Protein AF-Q4H481-F1 (afdb_monomer)

Nearest PDB structures (foldseek):
  4n21-assembly1_C  TM=7.567E-01  e=4.911E-03  CAS virus

Secondary structure (DSSP, 8-state):
-------EEEETTTTEEEETT---SS--SS--TTTT-GGGHHHHH--S--S-EEPPTT-EEEETTEEESEEPTT--S--EEE----SS----HHHHHHTT-----TTS-------------TTEE-HHHHHHHT------TT-SSSS--HHHHHHHHHHHHHHHHHHHHHHHHHHHHHHHHHHHHHHHHHHHHHHHHHHTGGGTHHHHHHT-S---------HHHHHHHHHHHHHHH--PPEE---

Mean predicted aligned error: 20.03 Å

Radius of gyration: 34.53 Å; Cα contacts (8 Å, |Δi|>4): 193; chains: 1; bounding box: 60×90×67 Å

Organism: Pan troglodytes (NCBI:txid9598)

Sequence (246 aa):
ELTCLGQQYYNETLGKTLWRGKSNNSESPHPSPFSRFPSLNHSWYQLEAPNTWQAPSGLYWICGPQAYRQLPAKWSGACVLGTIRPSFFLMPLKQGETLGYPIYDETKRKSKRGVSIGDWKDNEWPPERIIQYYGPATWAEDGMWGYRTPVYMLNRIIRLQAVLEIITNETVGALNLLAQQATKMRNVIYQNRLALDYLLAQEEGVCGKFNLTNCCLEIDDKGKVIKEITAKIQKLAHIPVQTWKG

InterPro domains:
  IPR018154 TLV/ENV coat polyprotein [PTHR10424] (13-238)

Foldseek 3Di:
DFDFFFDWDQDPVVRDIDTPQDDVDPDDPDDDPCPPPVVCVCVNPDPPDDQKAADPPQKWWAFPPDTHRIDHGPDDHTTTIDGDDDPDDDDDPVVCVVVVHDDDDPPPPPPPPQPPDDDDDPFWAALSNLCNVLVDQDQDPVNPDRDPDPVNVVSVVSNVLSVQLVVLVVVLVVLLVVLVVLVVVLVVVVVVQVVQQVVCVVCNGPCNVVVDPPPPDDDDNCSVVSNVVSVVSNVVSDDPTGGDDD

Solvent-accessible surface area (backbone atoms only — not comparable to full-atom values): 15558 Å² total; per-residue (Å²): 137,86,75,71,58,56,46,75,46,76,38,81,92,74,76,45,78,44,61,56,80,77,70,95,59,98,74,67,101,64,76,62,94,63,70,85,41,70,87,48,54,59,69,79,74,45,92,74,74,72,90,64,56,64,44,58,92,84,39,27,41,35,42,82,96,45,71,31,58,51,53,63,79,88,72,83,82,65,46,34,79,43,71,83,82,68,99,63,83,83,74,56,70,76,59,34,65,75,66,75,49,88,72,89,58,86,84,59,68,80,68,72,91,59,76,85,70,83,94,72,58,95,42,56,49,42,45,58,51,43,39,54,70,52,53,71,82,75,64,57,95,80,68,81,70,79,83,79,48,69,68,59,55,50,44,50,51,57,25,49,52,27,52,50,32,53,52,48,50,54,50,37,53,52,52,50,51,50,26,54,50,51,50,53,51,50,53,51,52,52,52,52,48,54,54,46,30,61,76,27,51,91,47,59,16,63,38,52,67,66,70,49,91,78,69,83,76,78,81,79,80,53,37,63,60,50,46,54,52,35,53,50,51,46,66,71,49,64,72,80,71,44,72,56,83,131

pLDDT: mean 70.86, std 19.42, range [30.64, 97.31]

Structure (mmCIF, N/CA/C/O backbone):
data_AF-Q4H481-F1
#
_entry.id   AF-Q4H481-F1
#
loop_
_atom_site.group_PDB
_atom_site.id
_atom_site.type_symbol
_atom_site.label_atom_id
_atom_site.label_alt_id
_atom_site.label_comp_id
_atom_site.label_asym_id
_atom_site.label_entity_id
_atom_site.label_seq_id
_atom_site.pdbx_PDB_ins_code
_atom_site.Cartn_x
_atom_site.Cartn_y
_atom_site.Cartn_z
_atom_site.occupancy
_atom_site.B_iso_or_equiv
_atom_site.auth_seq_id
_atom_site.auth_comp_id
_atom_site.auth_asym_id
_atom_site.auth_atom_id
_atom_site.pdbx_PDB_model_num
ATOM 1 N N . GLU A 1 1 ? -4.340 50.548 3.416 1.00 30.64 1 GLU A N 1
ATOM 2 C CA . GLU A 1 1 ? -3.670 51.615 2.645 1.00 30.64 1 GLU A CA 1
ATOM 3 C C . GLU A 1 1 ? -2.194 51.270 2.509 1.00 30.64 1 GLU A C 1
ATOM 5 O O . GLU A 1 1 ? -1.545 51.026 3.518 1.00 30.64 1 GLU A O 1
ATOM 10 N N . LEU A 1 2 ? -1.689 51.139 1.281 1.00 34.22 2 LEU A N 1
ATOM 11 C CA . LEU A 1 2 ? -0.273 50.880 1.010 1.00 34.22 2 LEU A CA 1
ATOM 12 C C . LEU A 1 2 ? 0.424 52.231 0.833 1.00 34.22 2 LEU A C 1
ATOM 14 O O . LEU A 1 2 ? 0.236 52.898 -0.183 1.00 34.22 2 LEU A O 1
ATOM 18 N N . THR A 1 3 ? 1.207 52.663 1.817 1.00 37.72 3 THR A N 1
ATOM 19 C CA . THR A 1 3 ? 2.065 53.842 1.677 1.00 37.72 3 THR A CA 1
ATOM 20 C C . THR A 1 3 ? 3.287 53.468 0.841 1.00 37.72 3 THR A C 1
ATOM 22 O O . THR A 1 3 ? 4.185 52.764 1.298 1.00 37.72 3 THR A O 1
ATOM 25 N N . CYS A 1 4 ? 3.312 53.914 -0.417 1.00 39.47 4 CYS A N 1
ATOM 26 C CA . CYS A 1 4 ? 4.479 53.765 -1.282 1.00 39.47 4 CYS A CA 1
ATOM 27 C C . CYS A 1 4 ? 5.603 54.664 -0.760 1.00 39.47 4 CYS A C 1
ATOM 29 O O . CYS A 1 4 ? 5.515 55.889 -0.845 1.00 39.47 4 CYS A O 1
ATOM 31 N N . LEU A 1 5 ? 6.655 54.055 -0.220 1.00 47.03 5 LEU A N 1
ATOM 32 C CA . LEU A 1 5 ? 7.903 54.745 0.074 1.00 47.03 5 LEU A CA 1
ATOM 33 C C . LEU A 1 5 ? 8.782 54.701 -1.167 1.00 47.03 5 LEU A C 1
ATOM 35 O O . LEU A 1 5 ? 9.082 53.628 -1.675 1.00 47.03 5 LEU A O 1
ATOM 39 N N . GLY A 1 6 ? 9.203 55.871 -1.640 1.00 45.81 6 GLY A N 1
ATOM 40 C CA . GLY A 1 6 ? 10.251 55.944 -2.649 1.00 45.81 6 GLY A CA 1
ATOM 41 C C . GLY A 1 6 ? 9.773 56.041 -4.101 1.00 45.81 6 GLY A C 1
ATOM 42 O O . GLY A 1 6 ? 10.293 55.344 -4.963 1.00 45.81 6 GLY A O 1
ATOM 43 N N . GLN A 1 7 ? 8.826 56.927 -4.421 1.00 41.28 7 GLN A N 1
ATOM 44 C CA . GLN A 1 7 ? 8.626 57.306 -5.826 1.00 41.28 7 GLN A CA 1
ATOM 45 C C . GLN A 1 7 ? 9.522 58.505 -6.165 1.00 41.28 7 GLN A C 1
ATOM 47 O O . GLN A 1 7 ? 9.305 59.592 -5.627 1.00 41.28 7 GLN A O 1
ATOM 52 N N . GLN A 1 8 ? 10.518 58.319 -7.037 1.00 46.25 8 GLN A N 1
ATOM 53 C CA . GLN A 1 8 ? 11.242 59.434 -7.654 1.00 46.25 8 GLN A CA 1
ATOM 54 C C . GLN A 1 8 ? 10.385 60.052 -8.757 1.00 46.25 8 GLN A C 1
ATOM 56 O O . GLN A 1 8 ? 9.867 59.342 -9.617 1.00 46.25 8 GLN A O 1
ATOM 61 N N . TYR A 1 9 ? 10.256 61.373 -8.748 1.00 45.75 9 TYR A N 1
ATOM 62 C CA . TYR A 1 9 ? 9.740 62.132 -9.879 1.00 45.75 9 TYR A CA 1
ATOM 63 C C . TYR A 1 9 ? 10.749 63.213 -10.264 1.00 45.75 9 TYR A C 1
ATOM 65 O O . TYR A 1 9 ? 11.426 63.792 -9.410 1.00 45.75 9 TYR A O 1
ATOM 73 N N . TYR A 1 10 ? 10.893 63.456 -11.563 1.00 44.09 10 TYR A N 1
ATOM 74 C CA . TYR A 1 10 ? 11.753 64.515 -12.073 1.00 44.09 10 TYR A CA 1
ATOM 75 C C . TYR A 1 10 ? 10.992 65.839 -12.001 1.00 44.09 10 TYR A C 1
ATOM 77 O O . TYR A 1 10 ? 9.906 65.955 -12.565 1.00 44.09 10 TYR A O 1
ATOM 85 N N . ASN A 1 11 ? 11.521 66.816 -11.263 1.00 51.53 11 ASN A N 1
ATOM 86 C CA . ASN A 1 11 ? 10.943 68.152 -11.225 1.00 51.53 11 ASN A CA 1
ATOM 87 C C . ASN A 1 11 ? 11.661 69.031 -12.251 1.00 51.53 11 ASN A C 1
ATOM 89 O O . ASN A 1 11 ? 12.785 69.480 -12.017 1.00 51.53 11 ASN A O 1
ATOM 93 N N . GLU A 1 12 ? 10.986 69.278 -13.372 1.00 43.22 12 GLU A N 1
ATOM 94 C CA . GLU A 1 12 ? 11.518 70.033 -14.510 1.00 43.22 12 GLU A CA 1
ATOM 95 C C . GLU A 1 12 ? 11.886 71.481 -14.148 1.00 43.22 12 GLU A C 1
ATOM 97 O O . GLU A 1 12 ? 12.849 72.014 -14.685 1.00 43.22 12 GLU A O 1
ATOM 102 N N . THR A 1 13 ? 11.209 72.096 -13.170 1.00 50.06 13 THR A N 1
ATOM 103 C CA . THR A 1 13 ? 11.499 73.486 -12.754 1.00 50.06 13 THR A CA 1
ATOM 104 C C . THR A 1 13 ? 12.782 73.635 -11.936 1.00 50.06 13 THR A C 1
ATOM 106 O O . THR A 1 13 ? 13.413 74.688 -11.963 1.00 50.06 13 THR A O 1
ATOM 109 N N . LEU A 1 14 ? 13.187 72.588 -11.213 1.00 55.12 14 LEU A N 1
ATOM 110 C CA . LEU A 1 14 ? 14.380 72.588 -10.356 1.00 55.12 14 LEU A CA 1
ATOM 111 C C . LEU A 1 14 ? 15.542 71.790 -10.962 1.00 55.12 14 LEU A C 1
ATOM 113 O O . LEU A 1 14 ? 16.619 71.734 -10.365 1.00 55.12 14 LEU A O 1
ATOM 117 N N . GLY A 1 15 ? 15.319 71.139 -12.110 1.00 42.88 15 GLY A N 1
ATOM 118 C CA . GLY A 1 15 ? 16.306 70.310 -12.803 1.00 42.88 15 GLY A CA 1
ATOM 119 C C . GLY A 1 15 ? 16.821 69.125 -11.977 1.00 42.88 15 GLY A C 1
ATOM 120 O O . GLY A 1 15 ? 17.965 68.710 -12.157 1.00 42.88 15 GLY A O 1
ATOM 121 N N . LYS A 1 16 ? 16.029 68.603 -11.026 1.00 48.09 16 LYS A N 1
ATOM 122 C CA . LYS A 1 16 ? 16.452 67.545 -10.085 1.00 48.09 16 LYS A CA 1
ATOM 123 C C . LYS A 1 16 ? 15.359 66.497 -9.859 1.00 48.09 16 LYS A C 1
ATOM 125 O O . LYS A 1 16 ? 14.168 66.803 -9.849 1.00 48.09 16 LYS A O 1
ATOM 130 N N . THR A 1 17 ? 15.778 65.255 -9.617 1.00 43.03 17 THR A N 1
ATOM 131 C CA . THR A 1 17 ? 14.911 64.146 -9.188 1.00 43.03 17 THR A CA 1
ATOM 132 C C . THR A 1 17 ? 14.606 64.244 -7.695 1.00 43.03 17 THR A C 1
ATOM 134 O O . THR A 1 17 ? 15.524 64.250 -6.872 1.00 43.03 17 THR A O 1
ATOM 137 N N . LEU A 1 18 ? 13.322 64.298 -7.340 1.00 45.25 18 LEU A N 1
ATOM 138 C CA . LEU A 1 18 ? 12.829 64.415 -5.966 1.00 45.25 18 LEU A CA 1
ATOM 139 C C . LEU A 1 18 ? 12.022 63.173 -5.570 1.00 45.25 18 LEU A C 1
ATOM 141 O O . LEU A 1 18 ? 11.397 62.531 -6.408 1.00 45.25 18 LEU A O 1
ATOM 145 N N . TRP A 1 19 ? 12.012 62.845 -4.279 1.00 46.03 19 TRP A N 1
ATOM 146 C CA . TRP A 1 19 ? 11.268 61.705 -3.738 1.00 46.03 19 TRP A CA 1
ATOM 147 C C . TRP A 1 19 ? 9.901 62.137 -3.189 1.00 46.03 19 TRP A C 1
ATOM 149 O O . TRP A 1 19 ? 9.798 63.127 -2.458 1.00 46.03 19 TRP A O 1
ATOM 159 N N . ARG A 1 20 ? 8.841 61.379 -3.496 1.00 45.31 20 ARG A N 1
ATOM 160 C CA . ARG A 1 20 ? 7.516 61.553 -2.882 1.00 45.31 20 ARG A CA 1
ATOM 161 C C . ARG A 1 20 ? 7.593 61.123 -1.412 1.00 45.31 20 ARG A C 1
ATOM 163 O O . ARG A 1 20 ? 7.723 59.941 -1.113 1.00 45.31 20 ARG A O 1
ATOM 170 N N . GLY A 1 21 ? 7.545 62.109 -0.518 1.00 45.12 21 GLY A N 1
ATOM 171 C CA . GLY A 1 21 ? 7.633 61.935 0.938 1.00 45.12 21 GLY A CA 1
ATOM 172 C C . GLY A 1 21 ? 7.998 63.216 1.695 1.00 45.12 21 GLY A C 1
ATOM 173 O O . GLY A 1 21 ? 7.706 63.333 2.879 1.00 45.12 21 GLY A O 1
ATOM 174 N N . LYS A 1 22 ? 8.576 64.216 1.018 1.00 42.03 22 LYS A N 1
ATOM 175 C CA . LYS A 1 22 ? 8.916 65.501 1.639 1.00 42.03 22 LYS A CA 1
ATOM 176 C C . LYS A 1 22 ? 7.752 66.492 1.514 1.00 42.03 22 LYS A C 1
ATOM 178 O O . LYS A 1 22 ? 7.694 67.260 0.560 1.00 42.03 22 LYS A O 1
ATOM 183 N N . SER A 1 23 ? 6.815 66.465 2.461 1.00 39.94 23 SER A N 1
ATOM 184 C CA . SER A 1 23 ? 6.002 67.655 2.744 1.00 39.94 23 SER A CA 1
ATOM 185 C C . SER A 1 23 ? 6.804 68.521 3.709 1.00 39.94 23 SER A C 1
ATOM 187 O O . SER A 1 23 ? 7.151 68.065 4.794 1.00 39.94 23 SER A O 1
ATOM 189 N N . ASN A 1 24 ? 7.129 69.752 3.317 1.00 40.22 24 ASN A N 1
ATOM 190 C CA . ASN A 1 24 ? 7.812 70.721 4.180 1.00 40.22 24 ASN A CA 1
ATOM 191 C C . ASN A 1 24 ? 6.885 71.339 5.248 1.00 40.22 24 ASN A C 1
ATOM 193 O O . ASN A 1 24 ? 7.277 72.306 5.892 1.00 40.22 24 ASN A O 1
ATOM 197 N N . ASN A 1 25 ? 5.688 70.790 5.471 1.00 36.09 25 ASN A N 1
ATOM 198 C CA . ASN A 1 25 ? 4.762 71.292 6.478 1.00 36.09 25 ASN A CA 1
ATOM 199 C C . ASN A 1 25 ? 4.649 70.274 7.614 1.00 36.09 25 ASN A C 1
ATOM 201 O O . ASN A 1 25 ? 4.274 69.119 7.408 1.00 36.09 25 ASN A O 1
ATOM 205 N N . SER A 1 26 ? 4.993 70.734 8.811 1.00 39.34 26 SER A N 1
ATOM 206 C CA . SER A 1 26 ? 5.108 70.009 10.076 1.00 39.34 26 SER A CA 1
ATOM 207 C C . SER A 1 26 ? 3.798 69.468 10.659 1.00 39.34 26 SER A C 1
ATOM 209 O O . SER A 1 26 ? 3.766 69.152 11.839 1.00 39.34 26 SER A O 1
ATOM 211 N N . GLU A 1 27 ? 2.738 69.302 9.874 1.00 44.53 27 GLU A N 1
ATOM 212 C CA . GLU A 1 27 ? 1.474 68.721 10.329 1.00 44.53 27 GLU A CA 1
ATOM 213 C C . GLU A 1 27 ? 0.849 67.906 9.192 1.00 44.53 27 GLU A C 1
ATOM 215 O O . GLU A 1 27 ? 0.245 68.435 8.261 1.00 44.53 27 GLU A O 1
ATOM 220 N N . SER A 1 28 ? 1.009 66.584 9.264 1.00 35.03 28 SER A N 1
ATOM 221 C CA . SER A 1 28 ? 0.105 65.645 8.599 1.00 35.03 28 SER A CA 1
ATOM 222 C C . SER A 1 28 ? -0.584 64.821 9.694 1.00 35.03 28 SER A C 1
ATOM 224 O O . SER A 1 28 ? 0.111 64.359 10.601 1.00 35.03 28 SER A O 1
ATOM 226 N N . PRO A 1 29 ? -1.919 64.627 9.671 1.00 36.81 29 PRO A N 1
ATOM 227 C CA . PRO A 1 29 ? -2.659 64.064 10.812 1.00 36.81 29 PRO A CA 1
ATOM 228 C C . PRO A 1 29 ? -2.449 62.557 11.021 1.00 36.81 29 PRO A C 1
ATOM 230 O O . PRO A 1 29 ? -3.022 61.965 11.934 1.00 36.81 29 PRO A O 1
ATOM 233 N N . HIS A 1 30 ? -1.647 61.914 10.175 1.00 37.50 30 HIS A N 1
ATOM 234 C CA . HIS A 1 30 ? -1.408 60.482 10.223 1.00 37.50 30 HIS A CA 1
ATOM 235 C C . HIS A 1 30 ? 0.099 60.224 10.272 1.00 37.50 30 HIS A C 1
ATOM 237 O O . HIS A 1 30 ? 0.769 60.318 9.240 1.00 37.50 30 HIS A O 1
ATOM 243 N N . PRO A 1 31 ? 0.652 59.892 11.457 1.00 48.94 31 PRO A N 1
ATOM 244 C CA . PRO A 1 31 ? 2.010 59.381 11.550 1.00 48.94 31 PRO A CA 1
ATOM 245 C C . PRO A 1 31 ? 2.125 58.183 10.612 1.00 48.94 31 PRO A C 1
ATOM 247 O O . PRO A 1 31 ? 1.213 57.350 10.565 1.00 48.94 31 PRO A O 1
ATOM 250 N N . SER A 1 32 ? 3.228 58.077 9.866 1.00 52.84 32 SER A N 1
ATOM 251 C CA . SER A 1 32 ? 3.441 56.908 9.016 1.00 52.84 32 SER A CA 1
ATOM 252 C C . SER A 1 32 ? 3.244 55.646 9.876 1.00 52.84 32 SER A C 1
ATOM 254 O O . SER A 1 32 ? 3.758 55.584 11.000 1.00 52.84 32 SER A O 1
ATOM 256 N N . PRO A 1 33 ? 2.490 54.631 9.415 1.00 55.56 33 PRO A N 1
ATOM 257 C CA . PRO A 1 33 ? 2.176 53.451 10.230 1.00 55.56 33 PRO A CA 1
ATOM 258 C C . PRO A 1 33 ? 3.427 52.659 10.661 1.00 55.56 33 PRO A C 1
ATOM 260 O O . PRO A 1 33 ? 3.362 51.806 11.541 1.00 55.56 33 PRO A O 1
ATOM 263 N N . PHE A 1 34 ? 4.583 52.986 10.079 1.00 54.38 34 PHE A N 1
ATOM 264 C CA . PHE A 1 34 ? 5.892 52.403 10.350 1.00 54.38 34 PHE A CA 1
ATOM 265 C C . PHE A 1 34 ? 6.802 53.280 11.237 1.00 54.38 34 PHE A C 1
ATOM 267 O O . PHE A 1 34 ? 7.930 52.885 11.524 1.00 54.38 34 PHE A O 1
ATOM 274 N N . SER A 1 35 ? 6.319 54.429 11.724 1.00 56.56 35 SER A N 1
ATOM 275 C CA . SER A 1 35 ? 7.026 55.316 12.674 1.00 56.56 35 SER A CA 1
ATOM 276 C C . SER A 1 35 ? 7.410 54.638 13.996 1.00 56.56 35 SER A C 1
ATOM 278 O O . SER A 1 35 ? 8.338 55.076 14.669 1.00 56.56 35 SER A O 1
ATOM 280 N N . ARG A 1 36 ? 6.744 53.531 14.354 1.00 60.06 36 ARG A N 1
ATOM 281 C CA . ARG A 1 36 ? 7.054 52.734 15.553 1.00 60.06 36 ARG A CA 1
ATOM 282 C C . ARG A 1 36 ? 8.333 51.900 15.439 1.00 60.06 36 ARG A C 1
ATOM 284 O O . ARG A 1 36 ? 8.716 51.296 16.434 1.00 60.06 36 ARG A O 1
ATOM 291 N N . PHE A 1 37 ? 8.971 51.826 14.268 1.00 61.09 37 PHE A N 1
ATOM 292 C CA . PHE A 1 37 ? 10.198 51.053 14.059 1.00 61.09 37 PHE A CA 1
ATOM 293 C C . PHE A 1 37 ? 11.427 51.981 14.063 1.00 61.09 37 PHE A C 1
ATOM 295 O O . PHE A 1 37 ? 11.713 52.609 13.040 1.00 61.09 37 PHE A O 1
ATOM 302 N N . PRO A 1 38 ? 12.200 52.053 15.168 1.00 60.59 38 PRO A N 1
ATOM 303 C CA . PRO A 1 38 ? 13.329 52.981 15.294 1.00 60.59 38 PRO A CA 1
ATOM 304 C C . PRO A 1 38 ? 14.435 52.711 14.270 1.00 60.59 38 PRO A C 1
ATOM 306 O O . PRO A 1 38 ? 15.114 53.633 13.829 1.00 60.59 38 PRO A O 1
ATOM 309 N N . SER A 1 39 ? 14.575 51.452 13.841 1.00 59.28 39 SER A N 1
ATOM 310 C CA . SER A 1 39 ? 15.531 51.023 12.816 1.00 59.28 39 SER A CA 1
ATOM 311 C C . SER A 1 39 ? 15.282 51.654 11.447 1.00 59.28 39 SER A C 1
ATOM 313 O O . SER A 1 39 ? 16.208 51.741 10.647 1.00 59.28 39 SER A O 1
ATOM 315 N N . LEU A 1 40 ? 14.057 52.115 11.177 1.00 56.19 40 LEU A N 1
ATOM 316 C CA . LEU A 1 40 ? 13.732 52.802 9.934 1.00 56.19 40 LEU A CA 1
ATOM 317 C C . LEU A 1 40 ? 13.968 54.313 10.023 1.00 56.19 40 LEU A C 1
ATOM 319 O O . LEU A 1 40 ? 13.995 54.955 8.979 1.00 56.19 40 LEU A O 1
ATOM 323 N N . ASN A 1 41 ? 14.164 54.892 11.218 1.00 56.16 41 ASN A N 1
ATOM 324 C CA . ASN A 1 41 ? 14.256 56.346 11.424 1.00 56.16 41 ASN A CA 1
ATOM 325 C C . ASN A 1 41 ? 15.328 56.996 10.527 1.00 56.16 41 ASN A C 1
ATOM 327 O O . ASN A 1 41 ? 15.069 57.984 9.845 1.00 56.16 41 ASN A O 1
ATOM 331 N N . HIS A 1 42 ? 16.496 56.356 10.427 1.00 54.12 42 HIS A N 1
ATOM 332 C CA . HIS A 1 42 ? 17.585 56.791 9.550 1.00 54.12 42 HIS A CA 1
ATOM 333 C C . HIS A 1 42 ? 17.198 56.772 8.062 1.00 54.12 42 HIS A C 1
ATOM 335 O O . HIS A 1 42 ? 17.510 57.713 7.341 1.00 54.12 42 HIS A O 1
ATOM 341 N N . SER A 1 43 ? 16.4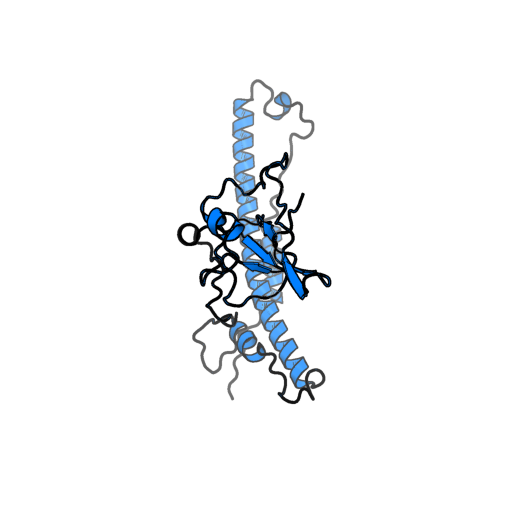38 55.772 7.605 1.00 53.00 43 SER A N 1
ATOM 342 C CA . SER A 1 43 ? 15.984 55.668 6.207 1.00 53.00 43 SER A CA 1
ATOM 343 C C . SER A 1 43 ? 14.870 56.649 5.809 1.00 53.00 43 SER A C 1
ATOM 345 O O . SER A 1 43 ? 14.666 56.858 4.616 1.00 53.00 43 SER A O 1
ATOM 347 N N . TRP A 1 44 ? 14.161 57.273 6.762 1.00 52.22 44 TRP A N 1
ATOM 348 C CA . TRP A 1 44 ? 13.151 58.306 6.459 1.00 52.22 44 TRP A CA 1
ATOM 349 C C . TRP A 1 44 ? 13.770 59.677 6.170 1.00 52.22 44 TRP A C 1
ATOM 351 O O . TRP A 1 44 ? 13.190 60.460 5.418 1.00 52.22 44 TRP A O 1
ATOM 361 N N . TYR A 1 45 ? 14.933 59.964 6.766 1.00 45.47 45 TYR A N 1
ATOM 362 C CA . TYR A 1 45 ? 15.534 61.302 6.766 1.00 45.47 45 TYR A CA 1
ATOM 363 C C . TYR A 1 45 ? 16.924 61.376 6.108 1.00 45.47 45 TYR A C 1
ATOM 365 O O . TYR A 1 45 ? 17.321 62.465 5.694 1.00 45.47 45 TYR A O 1
ATOM 373 N N . GLN A 1 46 ? 17.651 60.261 5.948 1.00 48.81 46 GLN A N 1
ATOM 374 C CA . GLN A 1 46 ? 18.935 60.212 5.233 1.00 48.81 46 GLN A CA 1
ATOM 375 C C . GLN A 1 46 ? 18.759 59.590 3.842 1.00 48.81 46 GLN A C 1
ATOM 377 O O . GLN A 1 46 ? 18.583 58.385 3.687 1.00 48.81 46 GLN A O 1
ATOM 382 N N . LEU A 1 47 ? 18.819 60.446 2.818 1.00 48.12 47 LEU A N 1
ATOM 383 C CA . LEU A 1 47 ? 18.761 60.082 1.395 1.00 48.12 47 LEU A CA 1
ATOM 384 C C . LEU A 1 47 ? 20.133 59.677 0.811 1.00 48.12 47 LEU A C 1
ATOM 386 O O . LEU A 1 47 ? 20.222 59.348 -0.370 1.00 48.12 47 LEU A O 1
ATOM 390 N N . GLU A 1 48 ? 21.187 59.675 1.628 1.00 50.41 48 GLU A N 1
ATOM 391 C CA . GLU A 1 48 ? 22.535 59.200 1.298 1.00 50.41 48 GLU A CA 1
ATOM 392 C C . GLU A 1 48 ? 22.778 57.907 2.088 1.00 50.41 48 GLU A C 1
ATOM 394 O O . GLU A 1 48 ? 22.969 57.916 3.302 1.00 50.41 48 GLU A O 1
ATOM 399 N N . ALA A 1 49 ? 22.614 56.774 1.408 1.00 52.38 49 ALA A N 1
ATOM 400 C CA . ALA A 1 49 ? 22.382 55.483 2.045 1.00 52.38 49 ALA A CA 1
ATOM 401 C C . ALA A 1 49 ? 23.600 54.926 2.814 1.00 52.38 49 ALA A C 1
ATOM 403 O O . ALA A 1 49 ? 24.715 54.934 2.289 1.00 52.38 49 ALA A O 1
ATOM 404 N N . PRO A 1 50 ? 23.384 54.282 3.978 1.00 50.94 50 PRO A N 1
ATOM 405 C CA . PRO A 1 50 ? 24.264 53.226 4.468 1.00 50.94 50 PRO A CA 1
ATOM 406 C C . PRO A 1 50 ? 24.229 52.027 3.503 1.00 50.94 50 PRO A C 1
ATOM 408 O O . PRO A 1 50 ? 23.196 51.730 2.904 1.00 50.94 50 PRO A O 1
ATOM 411 N N . ASN A 1 51 ? 25.336 51.288 3.392 1.00 54.06 51 ASN A N 1
ATOM 412 C CA . ASN A 1 51 ? 25.554 50.178 2.444 1.00 54.06 51 ASN A CA 1
ATOM 413 C C . ASN A 1 51 ? 24.584 48.975 2.543 1.00 54.06 51 ASN A C 1
ATOM 415 O O . ASN A 1 51 ? 24.761 47.986 1.832 1.00 54.06 51 ASN A O 1
ATOM 419 N N . THR A 1 52 ? 23.563 49.016 3.400 1.00 59.12 52 THR A N 1
ATOM 420 C CA . THR A 1 52 ? 22.692 47.873 3.693 1.00 59.12 52 THR A CA 1
ATOM 421 C C . THR A 1 52 ? 21.279 48.314 4.074 1.00 59.12 52 THR A C 1
ATOM 423 O O . THR A 1 52 ? 21.032 48.754 5.195 1.00 59.12 52 THR A O 1
ATOM 426 N N . TRP A 1 53 ? 20.326 48.133 3.162 1.00 69.38 53 TRP A N 1
ATOM 427 C CA . TRP A 1 53 ? 18.902 48.386 3.398 1.00 69.38 53 TRP A CA 1
ATOM 428 C C . TRP A 1 53 ? 18.248 47.141 4.008 1.00 69.38 53 TRP A C 1
ATOM 430 O O . TRP A 1 53 ? 17.699 46.299 3.294 1.00 69.38 53 TRP A O 1
ATOM 440 N N . GLN A 1 54 ? 18.352 46.987 5.329 1.00 73.19 54 GLN A N 1
ATOM 441 C CA . GLN A 1 54 ? 17.790 45.846 6.059 1.00 73.19 54 GLN A CA 1
ATOM 442 C C . GLN A 1 54 ? 16.367 46.144 6.550 1.00 73.19 54 GLN A C 1
ATOM 444 O O . GLN A 1 54 ? 16.109 47.188 7.146 1.00 73.19 54 GLN A O 1
ATOM 449 N N . ALA A 1 55 ? 15.435 45.220 6.313 1.00 74.19 55 ALA A N 1
ATOM 450 C CA . ALA A 1 55 ? 14.073 45.323 6.821 1.00 74.19 55 ALA A CA 1
ATOM 451 C C . ALA A 1 55 ? 14.021 45.007 8.334 1.00 74.19 55 ALA A C 1
ATOM 453 O O . ALA A 1 55 ? 14.738 44.112 8.798 1.00 74.19 55 ALA A O 1
ATOM 454 N N . PRO A 1 56 ? 13.171 45.698 9.120 1.00 72.62 56 PRO A N 1
ATOM 455 C CA . PRO A 1 56 ? 12.939 45.360 10.521 1.00 72.62 56 PRO A CA 1
ATOM 456 C C . PRO A 1 56 ? 12.395 43.938 10.676 1.00 72.62 56 PRO A C 1
ATOM 458 O O . PRO A 1 56 ? 11.738 43.407 9.781 1.00 72.62 56 PRO A O 1
ATOM 461 N N . SER A 1 57 ? 12.625 43.331 11.841 1.00 68.38 57 SER A N 1
ATOM 462 C CA . SER A 1 57 ? 12.116 41.988 12.129 1.00 68.38 57 SER A CA 1
ATOM 463 C C . SER A 1 57 ? 10.596 41.914 11.928 1.00 68.38 57 SER A C 1
ATOM 465 O O . SER A 1 57 ? 9.855 42.758 12.431 1.00 68.38 57 SER A O 1
ATOM 467 N N . GLY A 1 58 ? 10.140 40.913 11.171 1.00 70.44 58 GLY A N 1
ATOM 468 C CA . GLY A 1 58 ? 8.729 40.724 10.812 1.00 70.44 58 GLY A CA 1
ATOM 469 C C . GLY A 1 58 ? 8.262 41.472 9.556 1.00 70.44 58 GLY A C 1
ATOM 470 O O . GLY A 1 58 ? 7.158 41.203 9.086 1.00 70.44 58 GLY A O 1
ATOM 471 N N . LEU A 1 59 ? 9.088 42.350 8.979 1.00 77.44 59 LEU A N 1
ATOM 472 C CA . LEU A 1 59 ? 8.806 43.079 7.739 1.00 77.44 59 LEU A CA 1
ATOM 473 C C . LEU A 1 59 ? 9.758 42.659 6.614 1.00 77.44 59 LEU A C 1
ATOM 475 O O . LEU A 1 59 ? 10.872 42.190 6.849 1.00 77.44 59 LEU A O 1
ATOM 479 N N . TYR A 1 60 ? 9.300 42.845 5.379 1.00 81.62 60 TYR A N 1
ATOM 480 C CA . TYR A 1 60 ? 10.033 42.525 4.160 1.00 81.62 60 TYR A CA 1
ATOM 481 C C . TYR A 1 60 ? 9.883 43.650 3.135 1.00 81.62 60 TYR A C 1
ATOM 483 O O . TYR A 1 60 ? 8.828 44.281 3.037 1.00 81.62 60 TYR A O 1
ATOM 491 N N . TRP A 1 61 ? 10.931 43.872 2.345 1.00 80.88 61 TRP A N 1
ATOM 492 C CA . TRP A 1 61 ? 10.882 44.712 1.151 1.00 80.88 61 TRP A CA 1
ATOM 493 C C . TRP A 1 61 ? 10.266 43.922 0.005 1.00 80.88 61 TRP A C 1
ATOM 495 O O . TRP A 1 61 ? 10.885 42.987 -0.490 1.00 80.88 61 TRP A O 1
ATOM 505 N N . ILE A 1 62 ? 9.056 44.277 -0.403 1.00 79.12 62 ILE A N 1
ATOM 506 C CA . ILE A 1 62 ? 8.310 43.622 -1.475 1.00 79.12 62 ILE A CA 1
ATOM 507 C C . ILE A 1 62 ? 8.497 44.443 -2.749 1.00 79.12 62 ILE A C 1
ATOM 509 O O . ILE A 1 62 ? 8.053 45.589 -2.837 1.00 79.12 62 ILE A O 1
ATOM 513 N N . CYS A 1 63 ? 9.168 43.857 -3.730 1.00 77.69 63 CYS A N 1
ATOM 514 C CA . CYS A 1 63 ? 9.548 44.503 -4.979 1.00 77.69 63 CYS A CA 1
ATOM 515 C C . CYS A 1 63 ? 9.024 43.630 -6.124 1.00 77.69 63 CYS A C 1
ATOM 517 O O . CYS A 1 63 ? 9.634 42.627 -6.498 1.00 77.69 63 CYS A O 1
ATOM 519 N N . GLY A 1 64 ? 7.833 43.958 -6.630 1.00 78.50 64 GLY A N 1
ATOM 520 C CA . GLY A 1 64 ? 7.125 43.104 -7.586 1.00 78.50 64 GLY A CA 1
ATOM 521 C C . GLY A 1 64 ? 6.801 41.719 -6.990 1.00 78.50 64 GLY A C 1
ATOM 522 O O . GLY A 1 64 ? 6.167 41.664 -5.937 1.00 78.50 64 GLY A O 1
ATOM 523 N N . PRO A 1 65 ? 7.203 40.602 -7.633 1.00 74.94 65 PRO A N 1
ATOM 524 C CA . PRO A 1 65 ? 6.902 39.246 -7.163 1.00 74.94 65 PRO A CA 1
ATOM 525 C C . PRO A 1 65 ? 7.855 38.730 -6.072 1.00 74.94 65 PRO A C 1
ATOM 527 O O . PRO A 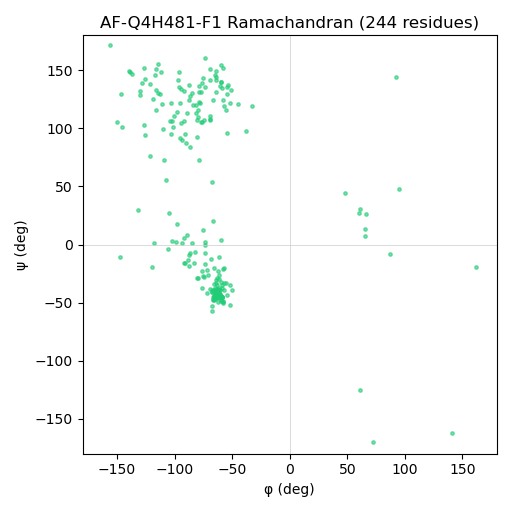1 65 ? 7.644 37.635 -5.552 1.00 74.94 65 PRO A O 1
ATOM 530 N N . GLN A 1 66 ? 8.921 39.466 -5.746 1.00 78.94 66 GLN A N 1
ATOM 531 C CA . GLN A 1 66 ? 9.947 39.021 -4.804 1.00 78.94 66 GLN A CA 1
ATOM 532 C C . GLN A 1 66 ? 9.915 39.848 -3.525 1.00 78.94 66 GLN A C 1
ATOM 534 O O . GLN A 1 66 ? 9.581 41.033 -3.537 1.00 78.94 66 GLN A O 1
ATOM 539 N N . ALA A 1 67 ? 10.278 39.209 -2.415 1.00 83.06 67 ALA A N 1
ATOM 540 C CA . ALA A 1 67 ? 10.362 39.868 -1.129 1.00 83.06 67 ALA A CA 1
ATOM 541 C C . ALA A 1 67 ? 11.703 39.591 -0.449 1.00 83.06 67 ALA A C 1
ATOM 543 O O . ALA A 1 67 ? 12.151 38.447 -0.367 1.00 83.06 67 ALA A O 1
ATOM 544 N N . TYR A 1 68 ? 12.333 40.649 0.050 1.00 77.25 68 TYR A N 1
ATOM 545 C CA . TYR A 1 68 ? 13.697 40.624 0.556 1.00 77.25 68 TYR A CA 1
ATOM 546 C C . TYR A 1 68 ? 13.747 41.052 2.016 1.00 77.25 68 TYR A C 1
ATOM 548 O O . TYR A 1 68 ? 13.126 42.034 2.424 1.00 77.25 68 TYR A O 1
ATOM 556 N N . ARG A 1 69 ? 14.549 40.339 2.809 1.00 79.62 69 ARG A N 1
ATOM 557 C CA . ARG A 1 69 ? 14.909 40.773 4.167 1.00 79.62 69 ARG A CA 1
ATOM 558 C C . ARG A 1 69 ? 15.934 41.912 4.138 1.00 79.62 69 ARG A C 1
ATOM 560 O O . ARG A 1 69 ? 15.977 42.729 5.049 1.00 79.62 69 ARG A O 1
ATOM 567 N N . GLN A 1 70 ? 16.740 41.967 3.084 1.00 78.69 70 GLN A N 1
ATOM 568 C CA . GLN A 1 70 ? 17.726 43.007 2.836 1.00 78.69 70 GLN A CA 1
ATOM 569 C C . GLN A 1 70 ? 17.826 43.243 1.331 1.00 78.69 70 GLN A C 1
ATOM 571 O O . GLN A 1 70 ? 17.970 42.286 0.570 1.00 78.69 70 GLN A O 1
ATOM 576 N N . LEU A 1 71 ? 17.731 44.500 0.907 1.00 72.62 71 LEU A N 1
ATOM 577 C CA . LEU A 1 71 ? 17.887 44.857 -0.500 1.00 72.62 71 LEU A CA 1
ATOM 578 C C . LEU A 1 71 ? 19.375 44.823 -0.898 1.00 72.62 71 LEU A C 1
ATOM 580 O O . LEU A 1 71 ? 20.220 45.275 -0.117 1.00 72.62 71 LEU A O 1
ATOM 584 N N . PRO A 1 72 ? 19.711 44.309 -2.097 1.00 69.38 72 PRO A N 1
ATOM 585 C CA . PRO A 1 72 ? 21.075 44.333 -2.614 1.00 69.38 72 PRO A CA 1
ATOM 586 C C . PRO A 1 72 ? 21.637 45.758 -2.714 1.00 69.38 72 PRO A C 1
ATOM 588 O O . PRO A 1 72 ? 20.902 46.723 -2.937 1.00 69.38 72 PRO A O 1
ATOM 591 N N . ALA A 1 73 ? 22.961 45.892 -2.610 1.00 63.94 73 ALA A N 1
ATOM 592 C CA . ALA A 1 73 ? 23.628 47.164 -2.868 1.00 63.94 73 ALA A CA 1
ATOM 593 C C . ALA A 1 73 ? 23.361 47.619 -4.318 1.00 63.94 73 ALA A C 1
ATOM 595 O O . ALA A 1 73 ? 23.461 46.814 -5.243 1.00 63.94 73 ALA A O 1
ATOM 596 N N . LYS A 1 74 ? 23.052 48.912 -4.512 1.00 65.00 74 LYS A N 1
ATOM 597 C CA . LYS A 1 74 ? 22.710 49.531 -5.815 1.00 65.00 74 LYS A CA 1
ATOM 598 C C . LYS A 1 74 ? 21.399 49.040 -6.452 1.00 65.00 74 LYS A C 1
ATOM 600 O O . LYS A 1 74 ? 21.252 49.098 -7.671 1.00 65.00 74 LYS A O 1
ATOM 605 N N . TRP A 1 75 ? 20.450 48.565 -5.650 1.00 65.06 75 TRP A N 1
ATOM 606 C CA . TRP A 1 75 ? 19.126 48.206 -6.151 1.00 65.06 75 TRP A CA 1
ATOM 607 C C . TRP A 1 75 ? 18.412 49.408 -6.806 1.00 65.06 75 TRP A C 1
ATOM 609 O O . TRP A 1 75 ? 18.480 50.529 -6.299 1.00 65.06 75 TRP A O 1
ATOM 619 N N . SER A 1 76 ? 17.718 49.164 -7.922 1.00 61.00 76 SER A N 1
ATOM 620 C CA . SER A 1 76 ? 16.910 50.149 -8.646 1.00 61.00 76 SER A CA 1
ATOM 621 C C . SER A 1 76 ? 15.496 49.612 -8.905 1.00 61.00 76 SER A C 1
ATOM 623 O O . SER A 1 76 ? 15.313 48.443 -9.242 1.00 61.00 76 SER A O 1
ATOM 625 N N . GLY A 1 77 ? 14.482 50.465 -8.739 1.00 69.00 77 GLY A N 1
ATOM 626 C CA . GLY A 1 77 ? 13.071 50.119 -8.942 1.00 69.00 77 GLY A CA 1
ATOM 627 C C . GLY A 1 77 ? 12.147 50.761 -7.904 1.00 69.00 77 GLY A C 1
ATOM 628 O O . GLY A 1 77 ? 12.551 51.684 -7.197 1.00 69.00 77 GLY A O 1
ATOM 629 N N . ALA A 1 78 ? 10.921 50.237 -7.769 1.00 69.56 78 ALA A N 1
ATOM 630 C CA . ALA A 1 78 ? 10.000 50.567 -6.673 1.00 69.56 78 ALA A CA 1
ATOM 631 C C . ALA A 1 78 ? 9.747 49.340 -5.769 1.00 69.56 78 ALA A C 1
ATOM 633 O O . ALA A 1 78 ? 9.444 48.253 -6.263 1.00 69.56 78 ALA A O 1
ATOM 634 N N . CYS A 1 79 ? 9.875 49.519 -4.450 1.00 74.31 79 CYS A N 1
ATOM 635 C CA . CYS A 1 79 ? 9.563 48.510 -3.434 1.00 74.31 79 CYS A CA 1
ATOM 636 C C . CYS A 1 79 ? 8.598 49.096 -2.411 1.00 74.31 79 CYS A C 1
ATOM 638 O O . CYS A 1 79 ? 8.636 50.289 -2.113 1.00 74.31 79 CYS A O 1
ATOM 640 N N . VAL A 1 80 ? 7.791 48.235 -1.807 1.00 75.62 80 VAL A N 1
ATOM 641 C CA . VAL A 1 80 ? 6.960 48.576 -0.653 1.00 75.62 80 VAL A CA 1
ATOM 642 C C . VAL A 1 80 ? 7.394 47.749 0.546 1.00 75.62 80 VAL A C 1
ATOM 644 O O . VAL A 1 80 ? 7.801 46.599 0.404 1.00 75.62 80 VAL A O 1
ATOM 647 N N . LEU A 1 81 ? 7.318 48.321 1.742 1.00 75.75 81 LEU A N 1
ATOM 648 C CA . LEU A 1 81 ? 7.561 47.571 2.968 1.00 75.75 81 LEU A CA 1
ATOM 649 C C . LEU A 1 81 ? 6.252 46.907 3.410 1.00 75.75 81 LEU A C 1
ATOM 651 O O . LEU A 1 81 ? 5.227 47.579 3.529 1.00 75.75 81 LEU A O 1
ATOM 655 N N . GLY A 1 82 ? 6.274 45.598 3.653 1.00 75.62 82 GLY A N 1
ATOM 656 C CA . GLY A 1 82 ? 5.071 44.851 4.018 1.00 75.62 82 GLY A CA 1
ATOM 657 C C . GLY A 1 82 ? 5.354 43.573 4.797 1.00 75.62 82 GLY A C 1
ATOM 658 O O . GLY A 1 82 ? 6.499 43.154 4.964 1.00 75.62 82 GLY A O 1
ATOM 659 N N . THR A 1 83 ? 4.291 42.950 5.297 1.00 74.25 83 THR A N 1
ATOM 660 C CA . THR A 1 83 ? 4.344 41.629 5.928 1.00 74.25 83 THR A CA 1
ATOM 661 C C . THR A 1 83 ? 3.957 40.563 4.908 1.00 74.25 83 THR A C 1
ATOM 663 O O . THR A 1 83 ? 3.063 40.759 4.087 1.00 74.25 83 THR A O 1
ATOM 666 N N . ILE A 1 84 ? 4.630 39.416 4.955 1.00 72.56 84 ILE A N 1
ATOM 667 C CA . ILE A 1 84 ? 4.284 38.257 4.129 1.00 72.56 84 ILE A CA 1
ATOM 668 C C . ILE A 1 84 ? 3.569 37.267 5.034 1.00 72.56 84 ILE A C 1
ATOM 670 O O . ILE A 1 84 ? 4.133 36.823 6.034 1.00 72.56 84 ILE A O 1
ATOM 674 N N . ARG A 1 85 ? 2.336 36.906 4.679 1.00 69.12 85 ARG A N 1
ATOM 675 C CA . ARG A 1 85 ? 1.601 35.828 5.339 1.00 69.12 85 ARG A CA 1
ATOM 676 C C . ARG A 1 85 ? 1.638 34.594 4.434 1.00 69.12 85 ARG A C 1
ATOM 678 O O . ARG A 1 85 ? 0.825 34.520 3.515 1.00 69.12 85 ARG A O 1
ATOM 685 N N . PRO A 1 86 ? 2.575 33.651 4.636 1.00 62.22 86 PRO A N 1
ATOM 686 C CA . PRO A 1 86 ? 2.572 32.422 3.858 1.00 62.22 86 PRO A CA 1
ATOM 687 C C . PRO A 1 86 ? 1.314 31.603 4.186 1.00 62.22 86 PRO A C 1
ATOM 689 O O . PRO A 1 86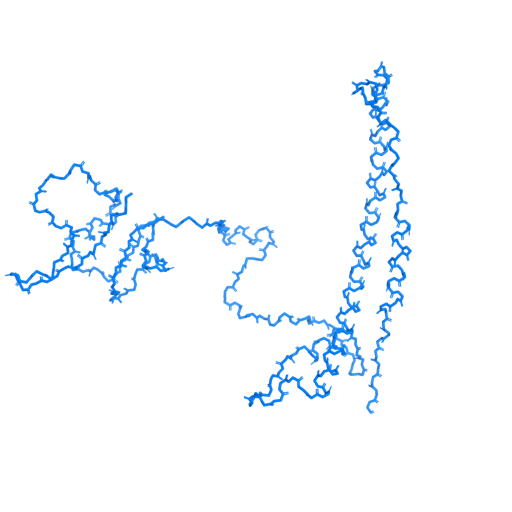 ? 0.832 31.599 5.319 1.00 62.22 86 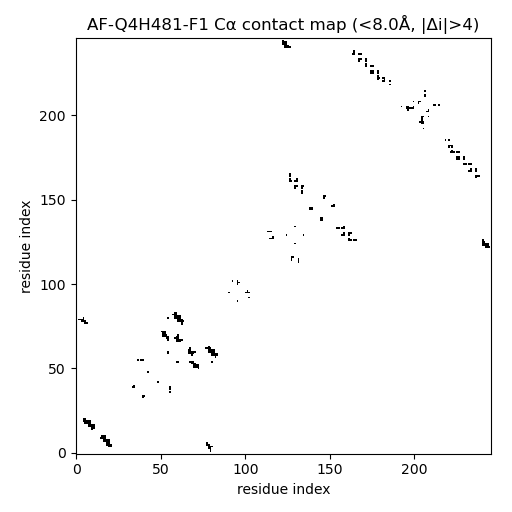PRO A O 1
ATOM 692 N N . SER A 1 87 ? 0.782 30.896 3.191 1.00 49.31 87 SER A N 1
ATOM 693 C CA . SER A 1 87 ? -0.335 29.948 3.336 1.00 49.31 87 SER A CA 1
ATOM 694 C C . SER A 1 87 ? 0.070 28.637 4.031 1.00 49.31 87 SER A C 1
ATOM 696 O O . SER A 1 87 ? -0.757 27.749 4.214 1.00 49.31 87 SER A O 1
ATOM 698 N N . PHE A 1 88 ? 1.330 28.531 4.454 1.00 56.72 88 PHE A N 1
ATOM 699 C CA . PHE A 1 88 ? 1.894 27.444 5.245 1.00 56.72 88 PHE A CA 1
ATOM 700 C C . PHE A 1 88 ? 2.849 28.029 6.295 1.00 56.72 88 PHE A C 1
ATOM 702 O O . PHE A 1 88 ? 3.468 29.067 6.070 1.00 56.72 88 PHE A O 1
ATOM 709 N N . PHE A 1 89 ? 2.984 27.386 7.452 1.00 51.97 89 PHE A N 1
ATOM 710 C CA . PHE A 1 89 ? 3.988 27.775 8.443 1.00 51.97 89 PHE A CA 1
ATOM 711 C C . PHE A 1 89 ? 5.307 27.055 8.144 1.00 51.97 89 PHE A C 1
ATOM 713 O O . PHE A 1 89 ? 5.326 25.867 7.827 1.00 51.97 89 PHE A O 1
ATOM 720 N N . LEU A 1 90 ? 6.423 27.775 8.245 1.00 47.62 90 LEU A N 1
ATOM 721 C CA . LEU A 1 90 ? 7.749 27.167 8.231 1.00 47.62 90 LEU A CA 1
ATOM 722 C C . LEU A 1 90 ? 8.031 26.643 9.640 1.00 47.62 90 LEU A C 1
ATOM 724 O O . LEU A 1 90 ? 8.142 27.430 10.580 1.00 47.62 90 LEU A O 1
ATOM 728 N N . MET A 1 91 ? 8.125 25.322 9.801 1.00 47.53 91 MET A N 1
ATOM 729 C CA . MET A 1 91 ? 8.633 24.744 11.046 1.00 47.53 91 MET A CA 1
ATOM 730 C C . MET A 1 91 ? 10.102 25.160 11.228 1.00 47.53 91 MET A C 1
ATOM 732 O O . MET A 1 91 ? 10.884 25.020 10.283 1.00 47.53 91 MET A O 1
ATOM 736 N N . PRO A 1 92 ? 10.505 25.669 12.409 1.00 54.12 92 PRO A N 1
ATOM 737 C CA . PRO A 1 92 ? 11.908 25.934 12.705 1.00 54.12 92 PRO A CA 1
ATOM 738 C C . PRO A 1 92 ? 12.738 24.666 12.483 1.00 54.12 92 PRO A C 1
ATOM 740 O O . PRO A 1 92 ? 12.340 23.594 12.935 1.00 54.12 92 PRO A O 1
ATOM 743 N N . LEU A 1 93 ? 13.895 24.788 11.823 1.00 55.16 93 LEU A N 1
ATOM 744 C CA . LEU A 1 93 ? 14.739 23.645 11.431 1.00 55.16 93 LEU A CA 1
ATOM 745 C C . LEU A 1 93 ? 15.021 22.683 12.598 1.00 55.16 93 LEU A C 1
ATOM 747 O O . LEU A 1 93 ? 14.923 21.473 12.437 1.00 55.16 93 LEU A O 1
ATOM 751 N N . LYS A 1 94 ? 15.249 23.228 13.801 1.00 56.91 94 LYS A N 1
ATOM 752 C CA . LYS A 1 94 ? 15.496 22.441 15.020 1.00 56.91 94 LYS A CA 1
ATOM 753 C C . LYS A 1 94 ? 14.305 21.579 15.457 1.00 56.91 94 LYS A C 1
ATOM 755 O O . LYS A 1 94 ? 14.514 20.521 16.031 1.00 56.91 94 LYS A O 1
ATOM 760 N N . GLN A 1 95 ? 13.073 22.014 15.188 1.00 51.34 95 GLN A N 1
ATOM 761 C CA . GLN A 1 95 ? 11.854 21.287 15.558 1.00 51.34 95 GLN A CA 1
ATOM 762 C C . GLN A 1 95 ? 11.528 20.160 14.564 1.00 51.34 95 GLN A C 1
ATOM 764 O O . GLN A 1 95 ? 10.926 19.159 14.946 1.00 51.34 95 GLN A O 1
ATOM 769 N N . GLY A 1 96 ? 11.924 20.315 13.295 1.00 53.72 96 GLY A N 1
ATOM 770 C CA . GLY A 1 96 ? 11.713 19.306 12.251 1.00 53.72 96 GLY A CA 1
ATOM 771 C C . GLY A 1 96 ? 12.533 18.036 12.464 1.00 53.72 96 GLY A C 1
ATOM 772 O O . GLY A 1 96 ? 12.012 16.935 12.295 1.00 53.72 96 GLY A O 1
ATOM 773 N N . GLU A 1 97 ? 13.783 18.185 12.914 1.00 56.41 97 GLU A N 1
ATOM 774 C CA . GLU A 1 97 ? 14.670 17.057 13.235 1.00 56.41 97 GLU A CA 1
ATOM 775 C C . GLU A 1 97 ? 14.123 16.203 14.388 1.00 56.41 97 GLU A C 1
ATOM 777 O O . GLU A 1 97 ? 14.187 14.978 14.334 1.00 56.41 97 GLU A O 1
ATOM 782 N N . THR A 1 98 ? 13.514 16.829 15.402 1.00 53.72 98 THR A N 1
ATOM 783 C CA . THR A 1 98 ? 12.929 16.120 16.556 1.00 53.72 98 THR A CA 1
ATOM 784 C C . THR A 1 98 ? 11.662 15.340 16.196 1.00 53.72 98 THR A C 1
ATOM 786 O O . THR A 1 98 ? 11.334 14.355 16.851 1.00 53.72 98 THR A O 1
ATOM 789 N N . LEU A 1 99 ? 10.943 15.772 15.158 1.00 54.00 99 LEU A N 1
ATOM 790 C CA . LEU A 1 99 ? 9.678 15.174 14.721 1.00 54.00 99 LEU A CA 1
ATOM 791 C C . LEU A 1 99 ? 9.857 14.107 13.627 1.00 54.00 99 LEU A C 1
ATOM 793 O O . LEU A 1 99 ? 8.867 13.551 13.157 1.00 54.00 99 LEU A O 1
ATOM 797 N N . GLY A 1 100 ? 11.097 13.815 13.211 1.00 50.03 100 GLY A N 1
ATOM 798 C CA . GLY A 1 100 ? 11.397 12.773 12.222 1.00 50.03 100 GLY A CA 1
ATOM 799 C C . GLY A 1 100 ? 10.841 13.044 10.818 1.00 50.03 100 GLY A C 1
ATOM 800 O O . GLY A 1 100 ? 10.816 12.139 9.984 1.00 50.03 100 GLY A O 1
ATOM 801 N N . TYR A 1 101 ? 10.393 14.271 10.538 1.00 43.69 101 TYR A N 1
ATOM 802 C CA . TYR A 1 101 ? 9.853 14.657 9.237 1.00 43.69 101 TYR A CA 1
ATOM 803 C C . TYR A 1 101 ? 10.955 15.306 8.386 1.00 43.69 101 TYR A C 1
ATOM 805 O O . TYR A 1 101 ? 11.519 16.321 8.805 1.00 43.69 101 TYR A O 1
ATOM 813 N N . PRO A 1 102 ? 11.276 14.785 7.186 1.00 48.38 102 PRO A N 1
ATOM 814 C CA . PRO A 1 102 ? 12.297 15.387 6.339 1.00 48.38 102 PRO A CA 1
ATOM 815 C C . PRO A 1 102 ? 11.807 16.737 5.798 1.00 48.38 102 PRO A C 1
ATOM 817 O O . PRO A 1 102 ? 10.949 16.803 4.918 1.00 48.38 102 PRO A O 1
ATOM 820 N N . ILE A 1 103 ? 12.364 17.828 6.327 1.00 47.50 103 ILE A N 1
ATOM 821 C CA . ILE A 1 103 ? 12.191 19.178 5.780 1.00 47.50 103 ILE A CA 1
ATOM 822 C C . ILE A 1 103 ? 13.124 19.334 4.571 1.00 47.50 103 ILE A C 1
ATOM 824 O O . ILE A 1 103 ? 14.272 18.894 4.592 1.00 47.50 103 ILE A O 1
ATOM 828 N N . TYR A 1 104 ? 12.605 19.926 3.496 1.00 45.22 104 TYR A N 1
ATOM 829 C CA . TYR A 1 104 ? 13.284 20.109 2.211 1.00 45.22 104 TYR A CA 1
ATOM 830 C C . TYR A 1 104 ? 14.608 20.875 2.388 1.00 45.22 104 TYR A C 1
ATOM 832 O O . TYR A 1 104 ? 14.610 22.018 2.835 1.00 45.22 104 TYR A O 1
ATOM 840 N N . ASP A 1 105 ? 15.722 20.247 2.017 1.00 47.75 105 ASP A N 1
ATOM 841 C CA . ASP A 1 105 ? 17.055 20.852 1.982 1.00 47.75 105 ASP A CA 1
ATOM 842 C C . ASP A 1 105 ? 17.382 21.234 0.530 1.00 47.75 105 ASP A C 1
ATOM 844 O O . ASP A 1 105 ? 17.551 20.363 -0.328 1.00 47.75 105 ASP A O 1
ATOM 848 N N . GLU A 1 106 ? 17.429 22.536 0.234 1.00 48.16 106 GLU A N 1
ATOM 849 C CA . GLU A 1 106 ? 17.701 23.063 -1.112 1.00 48.16 106 GLU A CA 1
ATOM 850 C C . GLU A 1 106 ? 19.126 22.743 -1.600 1.00 48.16 106 GLU A C 1
ATOM 852 O O . GLU A 1 106 ? 19.378 22.727 -2.808 1.00 48.16 106 GLU A O 1
ATOM 857 N N . THR A 1 107 ? 20.059 22.439 -0.687 1.00 47.38 107 THR A N 1
ATOM 858 C CA . THR A 1 107 ? 21.469 22.175 -1.028 1.00 47.38 107 THR A CA 1
ATOM 859 C C . THR A 1 107 ? 21.726 20.744 -1.490 1.00 47.38 107 THR A C 1
ATOM 861 O O . THR A 1 107 ? 22.719 20.467 -2.173 1.00 47.38 107 THR A O 1
ATOM 864 N N . LYS A 1 108 ? 20.791 19.825 -1.230 1.00 47.75 108 LYS A N 1
ATOM 865 C CA . LYS A 1 108 ? 20.818 18.499 -1.840 1.00 47.75 108 LYS A CA 1
ATOM 866 C C . LYS A 1 108 ? 20.245 18.612 -3.244 1.00 47.75 108 LYS A C 1
ATOM 868 O O . LYS A 1 108 ? 19.040 18.470 -3.454 1.00 47.75 108 LYS A O 1
ATOM 873 N N . ARG A 1 109 ? 21.133 18.817 -4.233 1.00 46.25 109 ARG A N 1
ATOM 874 C CA . ARG A 1 109 ? 20.888 18.433 -5.640 1.00 46.25 109 ARG A CA 1
ATOM 875 C C . ARG A 1 109 ? 20.033 17.178 -5.611 1.00 46.25 109 ARG A C 1
ATOM 877 O O . ARG A 1 109 ? 20.492 16.208 -5.015 1.00 46.25 109 ARG 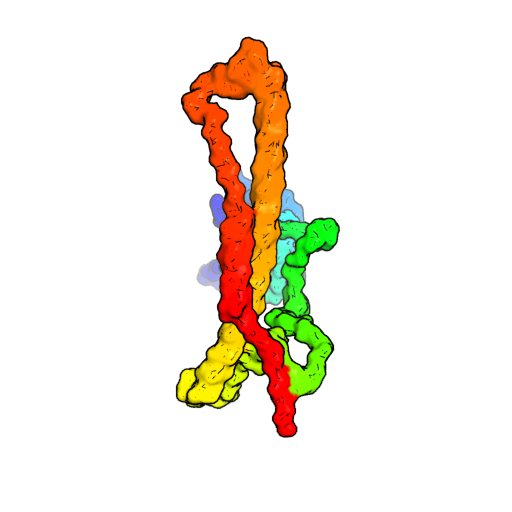A O 1
ATOM 884 N N . LYS A 1 110 ? 18.820 17.225 -6.186 1.00 45.34 110 LYS A N 1
ATOM 885 C CA . LYS A 1 110 ? 17.883 16.092 -6.266 1.00 45.34 110 LYS A CA 1
ATOM 886 C C . LYS A 1 110 ? 18.692 14.825 -6.521 1.00 45.34 110 LYS A C 1
ATOM 888 O O . LYS A 1 110 ? 19.070 14.570 -7.665 1.00 45.34 110 LYS A O 1
ATOM 893 N N . SER A 1 111 ? 18.992 14.065 -5.465 1.00 49.44 111 SER A N 1
ATOM 894 C CA . SER A 1 111 ? 19.545 12.737 -5.652 1.00 49.44 111 SER A CA 1
ATOM 895 C C . SER A 1 111 ? 18.491 12.051 -6.493 1.00 49.44 111 SER A C 1
ATOM 897 O O . SER A 1 111 ? 17.296 12.150 -6.175 1.00 49.44 111 SER A O 1
ATOM 899 N N . LYS A 1 112 ? 18.895 11.516 -7.650 1.00 50.72 112 LYS A N 1
ATOM 900 C CA . LYS A 1 112 ? 17.981 10.777 -8.515 1.00 50.72 112 LYS A CA 1
ATOM 901 C C . LYS A 1 112 ? 17.201 9.864 -7.576 1.00 50.72 112 LYS A C 1
ATOM 903 O O . LYS A 1 112 ? 17.813 9.087 -6.853 1.00 50.72 112 LYS A O 1
ATOM 908 N N . ARG A 1 113 ? 15.870 9.994 -7.548 1.00 47.53 113 ARG A N 1
ATOM 909 C CA . ARG A 1 113 ? 14.967 9.047 -6.879 1.00 47.53 113 ARG A CA 1
ATOM 910 C C . ARG A 1 113 ? 15.013 7.718 -7.644 1.00 47.53 113 ARG A C 1
ATOM 912 O O . ARG A 1 113 ? 14.005 7.257 -8.163 1.00 47.53 113 ARG A O 1
ATOM 919 N N . GLY A 1 114 ? 16.212 7.184 -7.842 1.00 49.59 114 GLY A N 1
ATOM 920 C CA . GLY A 1 114 ? 16.436 5.830 -8.278 1.00 49.59 114 GLY A CA 1
ATOM 921 C C . GLY A 1 114 ? 16.222 4.984 -7.046 1.00 49.59 114 GLY A C 1
ATOM 922 O O . GLY A 1 114 ? 16.861 5.210 -6.023 1.00 49.59 114 GLY A O 1
ATOM 923 N N . VAL A 1 115 ? 15.280 4.058 -7.139 1.00 51.62 115 VAL A N 1
ATOM 924 C CA . VAL A 1 115 ? 15.196 2.918 -6.237 1.00 51.62 115 VAL A CA 1
ATOM 925 C C . VAL A 1 115 ? 16.561 2.238 -6.302 1.00 51.62 115 VAL A C 1
ATOM 927 O O . VAL A 1 115 ? 16.811 1.533 -7.266 1.00 51.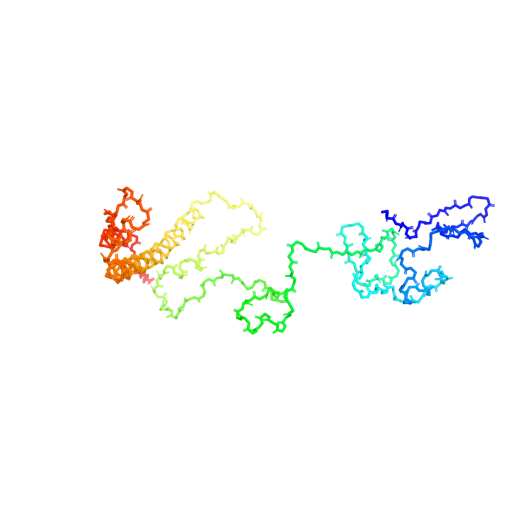62 115 VAL A O 1
ATOM 930 N N . SER A 1 116 ? 17.487 2.521 -5.387 1.00 58.56 116 SER A N 1
ATOM 931 C CA . SER A 1 116 ? 18.768 1.818 -5.293 1.00 58.56 116 SER A CA 1
ATOM 932 C C . SER A 1 116 ? 18.565 0.647 -4.346 1.00 58.56 116 SER A C 1
ATOM 934 O O . SER A 1 116 ? 18.583 0.826 -3.130 1.00 58.56 116 SER A O 1
ATOM 936 N N . ILE A 1 117 ? 18.285 -0.525 -4.907 1.00 56.03 117 ILE A N 1
ATOM 937 C CA . ILE A 1 117 ? 18.022 -1.745 -4.147 1.00 56.03 117 ILE A CA 1
ATOM 938 C C . ILE A 1 117 ? 18.889 -2.858 -4.722 1.00 56.03 117 ILE A C 1
ATOM 940 O O . ILE A 1 117 ? 18.869 -3.061 -5.934 1.00 56.03 117 ILE A O 1
ATOM 944 N N . GLY A 1 118 ? 19.610 -3.524 -3.813 1.00 60.56 118 GLY A N 1
ATOM 945 C CA . GLY A 1 118 ? 20.155 -4.879 -3.915 1.00 60.56 118 GLY A CA 1
ATOM 946 C C . GLY A 1 118 ? 21.576 -5.044 -4.456 1.00 60.56 118 GLY A C 1
ATOM 947 O O . GLY A 1 118 ? 22.011 -4.334 -5.359 1.00 60.56 118 GLY A O 1
ATOM 948 N N . ASP A 1 119 ? 22.269 -6.023 -3.871 1.00 68.56 119 ASP A N 1
ATOM 949 C CA . ASP A 1 119 ? 23.536 -6.595 -4.330 1.00 68.56 119 ASP A CA 1
ATOM 950 C C . ASP A 1 119 ? 23.183 -7.821 -5.194 1.00 68.56 119 ASP A C 1
ATOM 952 O O . ASP A 1 119 ? 22.912 -8.910 -4.684 1.00 68.56 119 ASP A O 1
ATOM 956 N N . TRP A 1 120 ? 23.007 -7.603 -6.500 1.00 76.88 120 TRP A N 1
ATOM 957 C CA . TRP A 1 120 ? 22.509 -8.617 -7.439 1.00 76.88 120 TRP A CA 1
ATOM 958 C C . TRP A 1 120 ? 23.657 -9.322 -8.149 1.00 76.88 120 TRP A C 1
ATOM 960 O O . TRP A 1 120 ? 24.662 -8.694 -8.480 1.00 76.88 120 TRP A O 1
ATOM 970 N N . LYS A 1 121 ? 23.477 -10.600 -8.493 1.00 78.81 121 LYS A N 1
ATOM 971 C CA . LYS A 1 121 ? 24.422 -11.277 -9.388 1.00 78.81 121 LYS A CA 1
ATOM 972 C C . LYS A 1 121 ? 24.320 -10.709 -10.802 1.00 78.81 121 LYS A C 1
ATOM 974 O O . LYS A 1 121 ? 23.244 -10.308 -11.249 1.00 78.81 121 LYS A O 1
ATOM 979 N N . ASP A 1 122 ? 25.424 -10.747 -11.544 1.00 78.25 122 ASP A N 1
ATOM 980 C CA . ASP A 1 122 ? 25.498 -10.178 -12.895 1.00 78.25 122 ASP A CA 1
ATOM 981 C C . ASP A 1 122 ? 24.434 -10.731 -13.851 1.00 78.25 122 ASP A C 1
ATOM 983 O O . ASP A 1 122 ? 23.905 -9.989 -14.680 1.00 78.25 122 ASP A O 1
ATOM 987 N N . ASN A 1 123 ? 24.055 -11.998 -13.687 1.00 83.00 123 ASN A N 1
ATOM 988 C CA . ASN A 1 123 ? 23.087 -12.699 -14.524 1.00 83.00 123 ASN A CA 1
ATOM 989 C C . ASN A 1 123 ? 21.616 -12.543 -14.091 1.00 83.00 123 ASN A C 1
ATOM 991 O O . ASN A 1 123 ? 20.739 -12.981 -14.835 1.00 83.00 123 ASN A O 1
ATOM 995 N N . GLU A 1 124 ? 21.320 -11.965 -12.924 1.00 85.50 124 GLU A N 1
ATOM 996 C CA . GLU A 1 124 ? 19.956 -11.846 -12.386 1.00 85.50 124 GLU A CA 1
ATOM 997 C C . GLU A 1 124 ? 19.321 -10.496 -12.752 1.00 85.50 124 GLU A C 1
ATOM 999 O O . GLU A 1 124 ? 19.923 -9.432 -12.602 1.00 85.50 124 GLU A O 1
ATOM 1004 N N . TRP A 1 125 ? 18.074 -10.5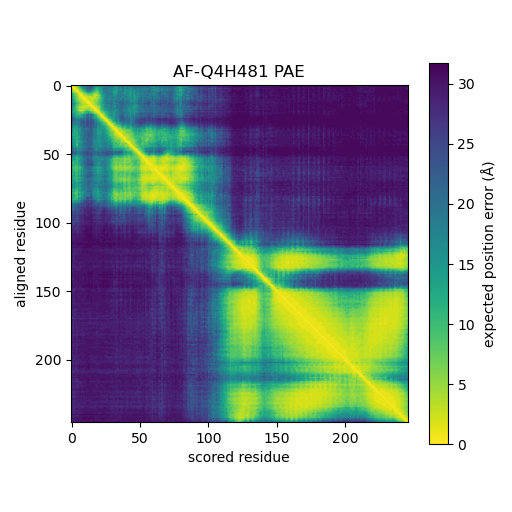25 -13.218 1.00 86.12 125 TRP A N 1
ATOM 1005 C CA . TRP A 1 125 ? 17.316 -9.342 -13.631 1.00 86.12 125 TRP A CA 1
ATOM 1006 C C . TRP A 1 125 ? 16.019 -9.212 -12.819 1.00 86.12 125 TRP A C 1
ATOM 1008 O O . TRP A 1 125 ? 14.940 -9.527 -13.325 1.00 86.12 125 TRP A O 1
ATOM 1018 N N . PRO A 1 126 ? 16.106 -8.769 -11.550 1.00 88.69 126 PRO A N 1
ATOM 1019 C CA . PRO A 1 126 ? 14.933 -8.455 -10.741 1.00 88.69 126 PRO A CA 1
ATOM 1020 C C . PRO A 1 126 ? 14.269 -7.138 -11.200 1.00 88.69 126 PRO A C 1
ATOM 1022 O O . PRO A 1 126 ? 14.915 -6.316 -11.870 1.00 88.69 126 PRO A O 1
ATOM 1025 N N . PRO A 1 127 ? 12.991 -6.898 -10.850 1.00 88.00 127 PRO A N 1
ATOM 1026 C CA . PRO A 1 127 ? 12.241 -5.733 -11.321 1.00 88.00 127 PRO A CA 1
ATOM 1027 C C . PRO A 1 127 ? 12.888 -4.396 -10.924 1.00 88.00 127 PRO A C 1
ATOM 1029 O O . PRO A 1 127 ? 12.868 -3.441 -11.706 1.00 88.00 127 PRO A O 1
ATOM 1032 N N . GLU A 1 128 ? 13.558 -4.318 -9.774 1.00 86.81 128 GLU A N 1
ATOM 1033 C CA . GLU A 1 128 ? 14.282 -3.124 -9.328 1.00 86.81 128 GLU A CA 1
ATOM 1034 C C . GLU A 1 128 ? 15.437 -2.783 -10.278 1.00 86.81 128 GLU A C 1
ATOM 1036 O O . GLU A 1 128 ? 15.608 -1.622 -10.668 1.00 86.81 128 GLU A O 1
ATOM 1041 N N . ARG A 1 129 ? 16.194 -3.800 -10.713 1.00 86.12 129 ARG A N 1
ATOM 1042 C CA . ARG A 1 129 ? 17.290 -3.649 -11.681 1.00 86.12 129 ARG A CA 1
ATOM 1043 C C . ARG A 1 129 ? 16.758 -3.197 -13.036 1.00 86.12 129 ARG A C 1
ATOM 1045 O O . ARG A 1 129 ? 17.314 -2.278 -13.633 1.00 86.12 129 ARG A O 1
ATOM 1052 N N . ILE A 1 130 ? 15.653 -3.789 -13.496 1.00 85.12 130 ILE A N 1
ATOM 1053 C CA . ILE A 1 130 ? 14.988 -3.426 -14.757 1.00 85.12 130 ILE A CA 1
ATOM 1054 C C . ILE A 1 130 ? 14.561 -1.950 -14.735 1.00 85.12 130 ILE A C 1
ATOM 1056 O O . ILE A 1 130 ? 14.813 -1.209 -15.689 1.00 85.12 130 ILE A O 1
ATOM 1060 N N . ILE A 1 131 ? 13.962 -1.486 -13.635 1.00 84.56 131 ILE A N 1
ATOM 1061 C CA . ILE A 1 131 ? 13.538 -0.087 -13.480 1.00 84.56 131 ILE A CA 1
ATOM 1062 C C . ILE A 1 131 ? 14.730 0.868 -13.479 1.00 84.56 131 ILE A C 1
ATOM 1064 O O . ILE A 1 131 ? 14.633 1.946 -14.071 1.00 84.56 131 ILE A O 1
ATOM 1068 N N . GLN A 1 132 ? 15.838 0.501 -12.832 1.00 82.81 132 GLN A N 1
ATOM 1069 C CA . GLN A 1 132 ? 17.057 1.310 -12.843 1.00 82.81 132 GLN A CA 1
ATOM 1070 C C . GLN A 1 132 ? 17.677 1.376 -14.241 1.00 82.81 132 GLN A C 1
ATOM 1072 O O . GLN A 1 132 ? 17.995 2.468 -14.712 1.00 82.81 132 GLN A O 1
ATOM 1077 N N . TYR A 1 133 ? 17.810 0.229 -14.909 1.00 81.38 133 TYR A N 1
ATOM 1078 C CA . TYR A 1 133 ? 18.460 0.114 -16.212 1.00 81.38 133 TYR A CA 1
ATOM 1079 C C . TYR A 1 133 ? 17.677 0.855 -17.308 1.00 81.38 133 TYR A C 1
ATOM 1081 O O . TYR A 1 133 ? 18.239 1.679 -18.025 1.00 81.38 133 TYR A O 1
ATOM 1089 N N . TYR A 1 134 ? 16.356 0.653 -17.383 1.00 77.88 134 TYR A N 1
ATOM 1090 C CA . TYR A 1 134 ? 15.476 1.302 -18.372 1.00 77.88 134 TYR A CA 1
ATOM 1091 C C . TYR A 1 134 ? 14.845 2.622 -17.879 1.00 77.88 134 TYR A C 1
ATOM 1093 O O . TYR A 1 134 ? 13.972 3.213 -18.532 1.00 77.88 134 TYR A O 1
ATOM 1101 N N . GLY A 1 135 ? 15.248 3.086 -16.696 1.00 71.12 135 GLY A N 1
ATOM 1102 C CA . GLY A 1 135 ? 14.751 4.296 -16.046 1.00 71.12 135 GLY A CA 1
ATOM 1103 C C . GLY A 1 135 ? 15.136 5.590 -16.768 1.00 71.12 135 GLY A C 1
ATOM 1104 O O . GLY A 1 135 ? 14.234 6.389 -17.062 1.00 71.12 135 GLY A O 1
ATOM 1105 N N . PRO A 1 136 ? 16.432 5.821 -17.073 1.00 69.50 136 PRO A N 1
ATOM 1106 C CA . PRO A 1 136 ? 16.888 7.002 -17.789 1.00 69.50 136 PRO A CA 1
ATOM 1107 C C . PRO A 1 136 ? 16.160 7.147 -19.125 1.00 69.50 136 PRO A C 1
ATOM 1109 O O . PRO A 1 136 ? 16.276 6.329 -20.029 1.00 69.50 136 PRO A O 1
ATOM 1112 N N . ALA A 1 137 ? 15.387 8.221 -19.258 1.00 57.03 137 ALA A N 1
ATOM 1113 C CA . ALA A 1 137 ? 14.987 8.724 -20.559 1.00 57.03 137 ALA A CA 1
ATOM 1114 C C . ALA A 1 137 ? 16.183 9.504 -21.112 1.00 57.03 137 ALA A C 1
ATOM 1116 O O . ALA A 1 137 ? 16.183 10.726 -21.030 1.00 57.03 137 ALA A O 1
ATOM 1117 N N . THR A 1 138 ? 17.256 8.842 -21.544 1.00 51.53 138 THR A N 1
ATOM 1118 C CA . THR A 1 138 ? 18.316 9.559 -22.261 1.00 51.53 138 THR A CA 1
ATOM 1119 C C . THR A 1 138 ? 17.784 9.857 -23.651 1.00 51.53 138 THR A C 1
ATOM 1121 O O . THR A 1 138 ? 17.582 8.957 -24.464 1.00 51.53 138 THR A O 1
ATOM 1124 N N . TRP A 1 139 ? 17.475 11.127 -23.876 1.00 51.16 139 TRP A N 1
ATOM 1125 C CA . TRP A 1 139 ? 17.257 11.669 -25.204 1.00 51.16 139 TRP A CA 1
ATOM 1126 C C . TRP A 1 139 ? 18.598 11.529 -25.927 1.00 51.16 139 TRP A C 1
ATOM 1128 O O . TRP A 1 139 ? 19.643 11.717 -25.300 1.00 51.16 139 TRP A O 1
ATOM 1138 N N . ALA A 1 140 ? 18.592 11.183 -27.210 1.00 47.28 140 ALA A N 1
ATOM 1139 C CA . ALA A 1 140 ? 19.774 11.448 -28.016 1.00 47.28 140 ALA A CA 1
ATOM 1140 C C . ALA A 1 140 ? 20.024 12.969 -27.966 1.00 47.28 140 ALA A C 1
ATOM 1142 O O . ALA A 1 140 ? 19.066 13.745 -28.031 1.00 47.28 140 ALA A O 1
ATOM 1143 N N . GLU A 1 141 ? 21.275 13.392 -27.765 1.00 48.25 141 GLU A N 1
ATOM 1144 C CA . GLU A 1 141 ? 21.656 14.810 -27.612 1.00 48.25 141 GLU A CA 1
ATOM 1145 C C . GLU A 1 141 ? 21.227 15.675 -28.814 1.00 48.25 141 GLU A C 1
ATOM 1147 O O . GLU A 1 141 ? 21.069 16.886 -28.684 1.00 48.25 141 GLU A O 1
ATOM 1152 N N . ASP A 1 142 ? 20.971 15.043 -29.960 1.00 54.56 142 ASP A N 1
ATOM 1153 C CA . ASP A 1 142 ? 20.516 15.640 -31.216 1.00 54.56 142 ASP A CA 1
ATOM 1154 C C . ASP A 1 142 ? 18.983 15.802 -31.338 1.00 54.56 142 ASP A C 1
ATOM 1156 O O . ASP A 1 142 ? 18.501 16.402 -32.298 1.00 54.56 142 ASP A O 1
ATOM 1160 N N . GLY A 1 143 ? 18.193 15.268 -30.396 1.00 52.75 143 GLY A N 1
ATOM 1161 C CA . GLY A 1 143 ? 16.727 15.358 -30.395 1.00 52.75 143 GLY A CA 1
ATOM 1162 C C . GLY A 1 143 ? 16.016 14.640 -31.555 1.00 52.75 143 GLY A C 1
ATOM 1163 O O . GLY A 1 143 ? 14.798 14.772 -31.688 1.00 52.75 143 GLY A O 1
ATOM 1164 N N . MET A 1 144 ? 16.727 13.867 -32.383 1.00 47.78 144 MET A N 1
ATOM 1165 C CA . MET A 1 144 ? 16.220 13.439 -33.696 1.00 47.78 144 MET A CA 1
ATOM 1166 C C . MET A 1 144 ? 15.400 12.134 -33.662 1.00 47.78 144 MET A C 1
ATOM 1168 O O . MET A 1 144 ? 14.590 11.888 -34.554 1.00 47.78 144 MET A O 1
ATOM 1172 N N . TRP A 1 145 ? 15.529 11.318 -32.606 1.00 50.44 145 TRP A N 1
ATOM 1173 C CA . TRP A 1 145 ? 14.927 9.969 -32.546 1.00 50.44 145 TRP A CA 1
ATOM 1174 C C . TRP A 1 145 ? 14.151 9.650 -31.257 1.00 50.44 145 TRP A C 1
ATOM 1176 O O . TRP A 1 145 ? 14.032 8.494 -30.853 1.00 50.44 145 TRP A O 1
ATOM 1186 N N . GLY A 1 146 ? 13.570 10.665 -30.613 1.00 50.78 146 GLY A N 1
ATOM 1187 C CA . GLY A 1 146 ? 13.041 10.562 -29.246 1.00 50.78 146 GLY A CA 1
ATOM 1188 C C . GLY A 1 146 ? 11.801 9.685 -28.995 1.00 50.78 146 GLY A C 1
ATOM 1189 O O . GLY A 1 146 ? 11.492 9.443 -27.830 1.00 50.78 146 GLY A O 1
ATOM 1190 N N . TYR A 1 147 ? 11.055 9.218 -30.010 1.00 51.81 147 TYR A N 1
ATOM 1191 C CA . TYR A 1 147 ? 9.724 8.620 -29.747 1.00 51.81 147 TYR A CA 1
ATOM 1192 C C . TYR A 1 147 ? 9.281 7.483 -30.679 1.00 51.81 147 TYR A C 1
ATOM 1194 O O . TYR A 1 147 ? 8.266 6.851 -30.400 1.00 51.81 147 TYR A O 1
ATOM 1202 N N . ARG A 1 148 ? 9.982 7.225 -31.794 1.00 54.97 148 ARG A N 1
ATOM 1203 C CA . ARG A 1 148 ? 9.477 6.339 -32.869 1.00 54.97 148 ARG A CA 1
ATOM 1204 C C . ARG A 1 148 ? 10.312 5.092 -33.146 1.00 54.97 148 ARG A C 1
ATOM 1206 O O . ARG A 1 148 ? 9.951 4.324 -34.032 1.00 54.97 148 ARG A O 1
ATOM 1213 N N . THR A 1 149 ? 11.397 4.851 -32.413 1.00 64.50 149 THR A N 1
ATOM 1214 C CA . THR A 1 149 ? 12.147 3.604 -32.593 1.00 64.50 149 THR A CA 1
ATOM 1215 C C . THR A 1 149 ? 11.424 2.460 -31.870 1.00 64.50 149 THR A C 1
ATOM 1217 O O . THR A 1 149 ? 11.073 2.604 -30.693 1.00 64.50 149 THR A O 1
ATOM 1220 N N . PRO A 1 150 ? 11.200 1.304 -32.526 1.00 70.88 150 PRO A N 1
ATOM 1221 C CA . PRO A 1 150 ? 10.637 0.122 -31.869 1.00 70.88 150 PRO A CA 1
ATOM 1222 C C . PRO A 1 150 ? 11.394 -0.260 -30.588 1.00 70.88 150 PRO A C 1
ATOM 1224 O O . PRO A 1 150 ? 10.780 -0.633 -29.594 1.00 70.88 150 PRO A O 1
ATOM 1227 N N . VAL A 1 151 ? 12.716 -0.058 -30.574 1.00 69.56 151 VAL A N 1
ATOM 1228 C CA . VAL A 1 151 ? 13.596 -0.307 -29.420 1.00 69.56 151 VAL A CA 1
ATOM 1229 C C . VAL A 1 151 ? 13.220 0.550 -28.205 1.00 69.56 151 VAL A C 1
ATOM 1231 O O . VAL A 1 151 ? 13.147 0.039 -27.090 1.00 69.56 151 VAL A O 1
ATOM 1234 N N . TYR A 1 152 ? 12.918 1.839 -28.394 1.00 71.81 152 TYR A N 1
ATOM 1235 C CA . TYR A 1 152 ? 12.509 2.707 -27.287 1.00 71.81 152 TYR A CA 1
ATOM 1236 C C . TYR A 1 152 ? 11.162 2.280 -26.689 1.00 71.81 152 TYR A C 1
ATOM 1238 O O . TYR A 1 152 ? 11.021 2.214 -25.466 1.00 71.81 152 TYR A O 1
ATOM 1246 N N . MET A 1 153 ? 10.180 1.959 -27.539 1.00 73.31 153 MET A N 1
ATOM 1247 C CA . MET A 1 153 ? 8.864 1.496 -27.083 1.00 73.31 153 MET A CA 1
ATOM 1248 C C . MET A 1 153 ? 8.971 0.183 -26.300 1.00 73.31 153 MET A C 1
ATOM 1250 O O . MET A 1 153 ? 8.384 0.069 -25.224 1.00 73.31 153 MET A O 1
ATOM 1254 N N . LEU A 1 154 ? 9.781 -0.765 -26.779 1.00 79.69 154 LEU A N 1
ATOM 1255 C CA . LEU A 1 154 ? 10.046 -2.026 -26.083 1.00 79.69 154 LEU A CA 1
ATOM 1256 C C . LEU A 1 154 ? 10.662 -1.793 -24.697 1.00 79.69 154 LEU A C 1
ATOM 1258 O O . LEU A 1 154 ? 10.140 -2.302 -23.708 1.00 79.69 154 LEU A O 1
ATOM 1262 N N . ASN A 1 155 ? 11.688 -0.943 -24.593 1.00 79.56 155 ASN A N 1
ATOM 1263 C CA . ASN A 1 155 ? 12.321 -0.606 -23.312 1.00 79.56 155 ASN A CA 1
ATOM 1264 C C . ASN A 1 155 ? 11.327 -0.000 -22.304 1.00 79.56 155 ASN A C 1
ATOM 1266 O O . ASN A 1 155 ? 11.417 -0.242 -21.097 1.00 79.56 155 ASN A O 1
ATOM 1270 N N . ARG A 1 156 ? 10.345 0.777 -22.782 1.00 82.12 156 ARG A N 1
ATOM 1271 C CA . ARG A 1 156 ? 9.278 1.324 -21.930 1.00 82.12 156 ARG A CA 1
ATOM 1272 C C . ARG A 1 156 ? 8.289 0.265 -21.472 1.00 82.12 156 ARG A C 1
ATOM 1274 O O . ARG A 1 156 ? 7.923 0.287 -20.302 1.00 82.12 156 ARG A O 1
ATOM 1281 N N . ILE A 1 157 ? 7.893 -0.652 -22.348 1.00 84.38 157 ILE A N 1
ATOM 1282 C CA . ILE A 1 157 ? 6.998 -1.761 -21.993 1.00 84.38 157 ILE A CA 1
ATOM 1283 C C . ILE A 1 157 ? 7.666 -2.670 -20.951 1.00 84.38 157 ILE A C 1
ATOM 1285 O O . ILE A 1 157 ? 7.052 -2.969 -19.929 1.00 84.38 157 ILE A O 1
ATOM 1289 N N . ILE A 1 158 ? 8.944 -3.013 -21.146 1.00 84.00 158 ILE A N 1
ATOM 1290 C CA . ILE A 1 158 ? 9.731 -3.819 -20.196 1.00 84.00 158 ILE A CA 1
ATOM 1291 C C . ILE A 1 158 ? 9.793 -3.135 -18.823 1.00 84.00 158 ILE A C 1
ATOM 1293 O O . ILE A 1 158 ? 9.552 -3.761 -17.790 1.00 84.00 158 ILE A O 1
ATOM 1297 N N . ARG A 1 159 ? 10.049 -1.821 -18.791 1.00 86.31 159 ARG A N 1
ATOM 1298 C CA . ARG A 1 159 ? 10.028 -1.060 -17.537 1.00 86.31 159 ARG A CA 1
ATOM 1299 C C . ARG A 1 159 ? 8.644 -1.056 -16.884 1.00 86.31 159 ARG A C 1
ATOM 1301 O O . ARG A 1 159 ? 8.559 -1.193 -15.668 1.00 86.31 159 ARG A O 1
ATOM 1308 N N . LEU A 1 160 ? 7.578 -0.854 -17.659 1.00 88.81 160 LEU A N 1
ATOM 1309 C CA . LEU A 1 160 ? 6.208 -0.828 -17.136 1.00 88.81 160 LEU A CA 1
ATOM 1310 C C . LEU A 1 160 ? 5.828 -2.159 -16.487 1.00 88.81 160 LEU A C 1
ATOM 1312 O O . LEU A 1 160 ? 5.207 -2.144 -15.429 1.00 88.81 160 LEU A O 1
ATOM 1316 N N . GLN A 1 161 ? 6.248 -3.281 -17.073 1.00 89.56 161 GLN A N 1
ATOM 1317 C CA . GLN A 1 161 ? 6.050 -4.608 -16.494 1.00 89.56 161 GLN A CA 1
ATOM 1318 C C . GLN A 1 161 ? 6.687 -4.718 -15.098 1.00 89.56 161 GLN A C 1
ATOM 1320 O O . GLN A 1 161 ? 6.009 -5.109 -14.152 1.00 89.56 161 GLN A O 1
ATOM 1325 N N . ALA A 1 162 ? 7.946 -4.298 -14.946 1.00 89.25 162 ALA A N 1
ATOM 1326 C CA . ALA A 1 162 ? 8.636 -4.326 -13.654 1.00 89.25 162 ALA A CA 1
ATOM 1327 C C . ALA A 1 162 ? 8.001 -3.385 -12.612 1.00 89.25 162 ALA A C 1
ATOM 1329 O O . ALA A 1 162 ? 7.865 -3.739 -11.444 1.00 89.25 162 ALA A O 1
ATOM 1330 N N . VAL A 1 163 ? 7.572 -2.187 -13.029 1.00 89.75 163 VAL A N 1
ATOM 1331 C CA . VAL A 1 163 ? 6.863 -1.249 -12.138 1.00 89.75 163 VAL A CA 1
ATOM 1332 C C . VAL A 1 163 ? 5.537 -1.841 -11.663 1.00 89.75 163 VAL A C 1
ATOM 1334 O O . VAL A 1 163 ? 5.198 -1.717 -10.487 1.00 89.75 163 VAL A O 1
ATOM 1337 N N . LEU A 1 164 ? 4.789 -2.478 -12.566 1.00 92.62 164 LEU A N 1
ATOM 1338 C CA . LEU A 1 164 ? 3.511 -3.096 -12.238 1.00 92.62 164 LEU A CA 1
ATOM 1339 C C . LEU A 1 164 ? 3.692 -4.228 -11.222 1.00 92.62 164 LEU A C 1
ATOM 1341 O O . LEU A 1 164 ? 2.945 -4.287 -10.250 1.00 92.62 164 LEU A O 1
ATOM 1345 N N . GLU A 1 165 ? 4.707 -5.073 -11.391 1.00 90.62 165 GLU A N 1
ATOM 1346 C CA . GLU A 1 165 ? 5.019 -6.143 -10.440 1.00 90.62 165 GLU A CA 1
ATOM 1347 C C . GLU A 1 165 ? 5.289 -5.603 -9.026 1.00 90.62 165 GLU A C 1
ATOM 1349 O O . GLU A 1 165 ? 4.648 -6.037 -8.069 1.00 90.62 165 GLU A O 1
ATOM 1354 N N . ILE A 1 166 ? 6.157 -4.597 -8.884 1.00 90.56 166 ILE A N 1
ATOM 1355 C CA . ILE A 1 166 ? 6.468 -4.019 -7.565 1.00 90.56 166 ILE A CA 1
ATOM 1356 C C . ILE A 1 166 ? 5.219 -3.406 -6.925 1.00 90.56 166 ILE A C 1
ATOM 1358 O O . ILE A 1 166 ? 4.890 -3.726 -5.781 1.00 90.56 166 ILE A O 1
ATOM 1362 N N . ILE A 1 167 ? 4.484 -2.572 -7.669 1.00 92.38 167 ILE A N 1
ATOM 1363 C CA . ILE A 1 167 ? 3.279 -1.911 -7.147 1.00 92.38 167 ILE A CA 1
ATOM 1364 C C . ILE A 1 167 ? 2.230 -2.951 -6.744 1.00 92.38 167 ILE A C 1
ATOM 1366 O O . ILE A 1 167 ? 1.595 -2.820 -5.698 1.00 92.38 167 ILE A O 1
ATOM 1370 N N . THR A 1 168 ? 2.031 -4.001 -7.541 1.00 94.56 168 THR A N 1
ATOM 1371 C CA . THR A 1 168 ? 1.070 -5.062 -7.199 1.00 94.56 168 THR A CA 1
ATOM 1372 C C . THR A 1 168 ? 1.480 -5.830 -5.942 1.00 94.56 168 THR A C 1
ATOM 1374 O O . THR A 1 168 ? 0.623 -6.110 -5.107 1.00 94.56 168 THR A O 1
ATOM 1377 N N . ASN A 1 169 ? 2.771 -6.106 -5.742 1.00 92.31 169 ASN A N 1
ATOM 1378 C CA . ASN A 1 169 ? 3.255 -6.771 -4.533 1.00 92.31 169 ASN A CA 1
ATOM 1379 C C . ASN A 1 169 ? 3.071 -5.892 -3.280 1.00 92.31 169 ASN A C 1
ATOM 1381 O O . ASN A 1 169 ? 2.524 -6.345 -2.270 1.00 92.31 169 ASN A O 1
ATOM 1385 N N . GLU A 1 170 ? 3.446 -4.610 -3.358 1.00 93.56 170 GLU A N 1
ATOM 1386 C CA . GLU A 1 170 ? 3.261 -3.651 -2.259 1.00 93.56 170 GLU A CA 1
ATOM 1387 C C . GLU A 1 170 ? 1.777 -3.442 -1.923 1.00 93.56 170 GLU A C 1
ATOM 1389 O O . GLU A 1 170 ? 1.385 -3.462 -0.752 1.00 93.56 170 GLU A O 1
ATOM 1394 N N . THR A 1 171 ? 0.925 -3.293 -2.942 1.00 95.56 171 THR A N 1
ATOM 1395 C CA . THR A 1 171 ? -0.525 -3.119 -2.752 1.00 95.56 171 THR A CA 1
ATOM 1396 C C . THR A 1 171 ? -1.181 -4.364 -2.158 1.00 95.56 171 THR A C 1
ATOM 1398 O O . THR A 1 171 ? -2.003 -4.230 -1.251 1.00 95.56 171 THR A O 1
ATOM 1401 N N . VAL A 1 172 ? -0.791 -5.573 -2.581 1.00 96.44 172 VAL A N 1
ATOM 1402 C CA . VAL A 1 172 ? -1.230 -6.836 -1.957 1.00 96.44 172 VAL A CA 1
ATOM 1403 C C . VAL A 1 172 ? -0.839 -6.881 -0.478 1.00 96.44 172 VAL A C 1
ATOM 1405 O O . VAL A 1 172 ? -1.676 -7.218 0.365 1.00 96.44 172 VAL A O 1
ATOM 1408 N N . GLY A 1 173 ? 0.397 -6.495 -0.145 1.00 95.31 173 GLY A N 1
ATOM 1409 C CA . GLY A 1 173 ? 0.861 -6.394 1.239 1.00 95.31 173 GLY A CA 1
ATOM 1410 C C . GLY A 1 173 ? 0.007 -5.436 2.075 1.00 95.31 173 GLY A C 1
ATOM 1411 O O . GLY A 1 173 ? -0.492 -5.814 3.139 1.00 95.31 173 GLY A O 1
ATOM 1412 N N . ALA A 1 174 ? -0.238 -4.229 1.563 1.00 97.31 174 ALA A N 1
ATOM 1413 C CA . ALA A 1 174 ? -1.056 -3.219 2.233 1.00 97.31 174 ALA A CA 1
ATOM 1414 C C . ALA A 1 174 ? -2.509 -3.684 2.442 1.00 97.31 174 ALA A C 1
ATOM 1416 O O . ALA A 1 174 ? -3.048 -3.568 3.544 1.00 97.31 174 ALA A O 1
ATOM 1417 N N . LEU A 1 175 ? -3.135 -4.269 1.416 1.00 97.19 175 LEU A N 1
ATOM 1418 C CA . LEU A 1 175 ? -4.505 -4.786 1.495 1.00 97.19 175 LEU A CA 1
ATOM 1419 C C . LEU A 1 175 ? -4.633 -5.927 2.509 1.00 97.19 175 LEU A C 1
ATOM 1421 O O . LEU A 1 175 ? -5.614 -5.985 3.252 1.00 97.19 175 LEU A O 1
ATOM 1425 N N . ASN A 1 176 ? -3.633 -6.805 2.594 1.00 95.88 176 ASN A N 1
ATOM 1426 C CA . ASN A 1 176 ? -3.616 -7.878 3.586 1.00 95.88 176 ASN A CA 1
ATOM 1427 C C . ASN A 1 176 ? -3.518 -7.341 5.022 1.00 95.88 176 ASN A C 1
ATOM 1429 O O . ASN A 1 176 ? -4.191 -7.870 5.912 1.00 95.88 176 ASN A O 1
ATOM 1433 N N . LEU A 1 177 ? -2.721 -6.294 5.257 1.00 96.56 177 LEU A N 1
ATOM 1434 C CA . LEU A 1 177 ? -2.638 -5.630 6.564 1.00 96.56 177 LEU A CA 1
ATOM 1435 C C . LEU A 1 177 ? -3.963 -4.955 6.933 1.00 96.56 177 LEU A C 1
ATOM 1437 O O . LEU A 1 177 ? -4.461 -5.153 8.043 1.00 96.56 177 LEU A O 1
ATOM 1441 N N . LEU A 1 178 ? -4.578 -4.237 5.989 1.00 96.62 178 LEU A N 1
ATOM 1442 C CA . LEU A 1 178 ? -5.886 -3.606 6.185 1.00 96.62 178 LEU A CA 1
ATOM 1443 C C . LEU A 1 178 ? -6.978 -4.635 6.490 1.00 96.62 178 LEU A C 1
ATOM 1445 O O . LEU A 1 178 ? -7.769 -4.431 7.409 1.00 96.62 178 LEU A O 1
ATOM 1449 N N . ALA A 1 179 ? -6.987 -5.769 5.785 1.00 95.56 179 ALA A N 1
ATOM 1450 C CA . ALA A 1 179 ? -7.919 -6.860 6.051 1.00 95.56 179 ALA A CA 1
ATOM 1451 C C . ALA A 1 179 ? -7.777 -7.392 7.486 1.00 95.56 179 ALA A C 1
ATOM 1453 O O . ALA A 1 179 ? -8.772 -7.560 8.188 1.00 95.56 179 ALA A O 1
ATOM 1454 N N . GLN A 1 180 ? -6.544 -7.613 7.955 1.00 94.06 180 GLN A N 1
ATOM 1455 C CA . GLN A 1 180 ? -6.297 -8.061 9.330 1.00 94.06 180 GLN A CA 1
ATOM 1456 C C . GLN A 1 180 ? -6.711 -7.015 10.369 1.00 94.06 180 GLN A C 1
ATOM 1458 O O . GLN A 1 180 ? -7.285 -7.365 11.404 1.00 94.06 180 GLN A O 1
ATOM 1463 N N . GLN A 1 181 ? -6.419 -5.740 10.111 1.00 95.12 181 GLN A N 1
ATOM 1464 C CA . GLN A 1 181 ? -6.792 -4.645 11.001 1.00 95.12 181 GLN A CA 1
ATOM 1465 C C . GLN A 1 181 ? -8.314 -4.503 11.106 1.00 95.12 181 GLN A C 1
ATOM 1467 O O . GLN A 1 181 ? -8.826 -4.370 12.216 1.00 95.12 181 GLN A O 1
ATOM 1472 N N . ALA A 1 182 ? -9.038 -4.608 9.989 1.00 94.75 182 ALA A N 1
ATOM 1473 C CA . ALA A 1 182 ? -10.496 -4.553 9.968 1.00 94.75 182 ALA A CA 1
ATOM 1474 C C . ALA A 1 182 ? -11.129 -5.685 10.798 1.00 94.75 182 ALA A C 1
ATOM 1476 O O . ALA A 1 182 ? -11.999 -5.418 11.627 1.00 94.75 182 ALA A O 1
ATOM 1477 N N . THR A 1 183 ? -10.646 -6.928 10.667 1.00 92.56 183 THR A N 1
ATOM 1478 C CA . THR A 1 183 ? -11.139 -8.060 11.475 1.00 92.56 183 THR A CA 1
ATOM 1479 C C . THR A 1 183 ? -10.855 -7.865 12.972 1.00 92.56 183 THR A C 1
ATOM 1481 O O . THR A 1 183 ? -11.708 -8.149 13.812 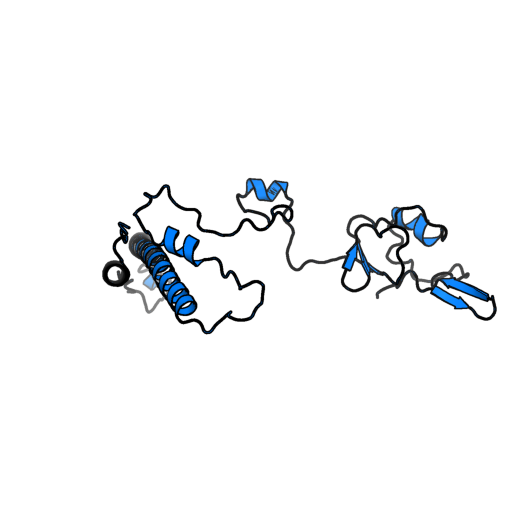1.00 92.56 183 THR A O 1
ATOM 1484 N N . LYS A 1 184 ? -9.681 -7.335 13.342 1.00 93.88 184 LYS A N 1
ATOM 1485 C CA . LYS A 1 184 ? -9.368 -7.029 14.752 1.00 93.88 184 LYS A CA 1
ATOM 1486 C C . LYS A 1 184 ? -10.255 -5.912 15.303 1.00 93.88 184 LYS A C 1
ATOM 1488 O O . LYS A 1 184 ? -10.779 -6.042 16.406 1.00 93.88 184 LYS A O 1
ATOM 1493 N N . MET A 1 185 ? -10.449 -4.843 14.533 1.00 95.50 185 MET A N 1
ATOM 1494 C CA . MET A 1 185 ? -11.304 -3.720 14.917 1.00 95.50 185 MET A CA 1
ATOM 1495 C C . MET A 1 185 ? -12.756 -4.170 15.104 1.00 95.50 185 MET A C 1
ATOM 1497 O O . MET A 1 185 ? -13.378 -3.798 16.096 1.00 95.50 185 MET A O 1
ATOM 1501 N N . ARG A 1 186 ? -13.256 -5.050 14.225 1.00 93.56 186 ARG A N 1
ATOM 1502 C CA . ARG A 1 186 ? -14.556 -5.718 14.375 1.00 93.56 186 ARG A CA 1
ATOM 1503 C C . ARG A 1 186 ? -14.680 -6.383 15.753 1.00 93.56 186 ARG A C 1
ATOM 1505 O O . ARG A 1 186 ? -15.642 -6.113 16.464 1.00 93.56 186 ARG A O 1
ATOM 1512 N N . ASN A 1 187 ? -13.711 -7.207 16.155 1.00 92.88 187 ASN A N 1
ATOM 1513 C CA . ASN A 1 187 ? -13.763 -7.921 17.439 1.00 92.88 187 ASN A CA 1
ATOM 1514 C C . ASN A 1 187 ? -13.789 -6.973 18.645 1.00 92.88 187 ASN A C 1
ATOM 1516 O O . ASN A 1 187 ? -14.557 -7.196 19.578 1.00 92.88 187 ASN A O 1
ATOM 1520 N N . VAL A 1 188 ? -12.997 -5.897 18.606 1.00 95.69 188 VAL A N 1
ATOM 1521 C CA . VAL A 1 188 ? -12.999 -4.868 19.659 1.00 95.69 188 VAL A CA 1
ATOM 1522 C C . VAL A 1 188 ? -14.353 -4.159 19.730 1.00 95.69 188 VAL A C 1
ATOM 1524 O O . VAL A 1 188 ? -14.875 -3.946 20.820 1.00 95.69 188 VAL A O 1
ATOM 1527 N N . ILE A 1 189 ? -14.964 -3.840 18.584 1.00 93.94 189 ILE A N 1
ATOM 1528 C CA . ILE A 1 189 ? -16.298 -3.227 18.543 1.00 93.94 189 ILE A CA 1
ATOM 1529 C C . ILE A 1 189 ? -17.344 -4.157 19.172 1.00 93.94 189 ILE A C 1
ATOM 1531 O O . ILE A 1 189 ? -18.132 -3.697 19.997 1.00 93.94 189 ILE A O 1
ATOM 1535 N N . TYR A 1 190 ? -17.328 -5.457 18.853 1.00 91.25 190 TYR A N 1
ATOM 1536 C CA . TYR A 1 190 ? -18.247 -6.421 19.472 1.00 91.25 190 TYR A CA 1
ATOM 1537 C C . TYR A 1 190 ? -18.027 -6.553 20.983 1.00 91.25 190 TYR A C 1
ATOM 1539 O O . TYR A 1 190 ? -18.999 -6.573 21.734 1.00 91.25 190 TYR A O 1
ATOM 1547 N N . GLN A 1 191 ? -16.776 -6.588 21.451 1.00 93.69 191 GLN A N 1
ATOM 1548 C CA . GLN A 1 191 ? -16.474 -6.626 22.887 1.00 93.69 191 GLN A CA 1
ATOM 1549 C C . GLN A 1 191 ? -16.972 -5.373 23.612 1.00 93.69 191 GLN A C 1
ATOM 1551 O O . GLN A 1 191 ? -17.626 -5.481 24.648 1.00 93.69 191 GLN A O 1
ATOM 1556 N N . ASN A 1 192 ? -16.726 -4.192 23.042 1.00 94.31 192 ASN A N 1
ATOM 1557 C CA . ASN A 1 192 ? -17.215 -2.935 23.601 1.00 94.31 192 ASN A CA 1
ATOM 1558 C C . ASN A 1 192 ? -18.745 -2.898 23.624 1.00 94.31 192 ASN A C 1
ATOM 1560 O O . ASN A 1 192 ? -19.328 -2.446 24.606 1.00 94.31 192 ASN A O 1
ATOM 1564 N N . ARG A 1 193 ? -19.404 -3.403 22.574 1.00 90.75 193 ARG A N 1
ATOM 1565 C CA . ARG A 1 193 ? -20.866 -3.465 22.515 1.00 90.75 193 ARG A CA 1
ATOM 1566 C C . ARG A 1 193 ? -21.434 -4.367 23.608 1.00 90.75 193 ARG A C 1
ATOM 1568 O O . ARG A 1 193 ? -22.333 -3.933 24.315 1.00 90.75 193 ARG A O 1
ATOM 1575 N N . LEU A 1 194 ? -20.863 -5.556 23.795 1.00 91.69 194 LEU A N 1
ATOM 1576 C CA . LEU A 1 194 ? -21.259 -6.477 24.864 1.00 91.69 194 LEU A CA 1
ATOM 1577 C C . LEU A 1 194 ? -21.083 -5.852 26.253 1.00 91.69 194 LEU A C 1
ATOM 1579 O O . LEU A 1 194 ? -21.977 -5.952 27.088 1.00 91.69 194 LEU A O 1
ATOM 1583 N N . ALA A 1 195 ? -19.955 -5.178 26.493 1.00 95.75 195 ALA A N 1
ATOM 1584 C CA . ALA A 1 195 ? -19.705 -4.499 27.761 1.00 95.75 195 ALA A CA 1
ATOM 1585 C C . ALA A 1 195 ? -20.712 -3.363 28.013 1.00 95.75 195 ALA A C 1
ATOM 1587 O O . ALA A 1 195 ? -21.245 -3.249 29.114 1.00 95.75 195 ALA A O 1
ATOM 1588 N N . LEU A 1 196 ? -21.008 -2.545 26.999 1.00 93.19 196 LEU A N 1
ATOM 1589 C CA . LEU A 1 196 ? -21.982 -1.458 27.111 1.00 93.19 196 LEU A CA 1
ATOM 1590 C C . LEU A 1 196 ? -23.413 -1.975 27.296 1.00 93.19 196 LEU A C 1
ATOM 1592 O O . LEU A 1 196 ? -24.141 -1.434 28.121 1.00 93.19 196 LEU A O 1
ATOM 1596 N N . ASP A 1 197 ? -23.808 -3.027 26.578 1.00 92.00 197 ASP A N 1
ATOM 1597 C CA . ASP A 1 197 ? -25.131 -3.640 26.736 1.00 92.00 197 ASP A CA 1
ATOM 1598 C C . ASP A 1 197 ? -25.286 -4.286 28.124 1.00 92.00 197 ASP A C 1
ATOM 1600 O O . ASP A 1 197 ? -26.358 -4.198 28.716 1.00 92.00 197 ASP A O 1
ATOM 1604 N N . TYR A 1 198 ? -24.212 -4.849 28.691 1.00 94.06 198 TYR A N 1
ATOM 1605 C CA . TYR A 1 198 ? -24.201 -5.321 30.079 1.00 94.06 198 TYR A CA 1
ATOM 1606 C C . TYR A 1 198 ? -24.367 -4.172 31.086 1.00 94.06 198 TYR A C 1
ATOM 1608 O O . TYR A 1 198 ? -25.185 -4.263 31.999 1.00 94.06 198 TYR A O 1
ATOM 1616 N N . LEU A 1 199 ? -23.624 -3.071 30.916 1.00 95.56 199 LEU A N 1
ATOM 1617 C CA . LEU A 1 199 ? -23.719 -1.901 31.800 1.00 95.56 199 LEU A CA 1
ATOM 1618 C C . LEU A 1 199 ? -25.092 -1.220 31.730 1.00 95.56 199 LEU A C 1
ATOM 1620 O O . LEU A 1 199 ? -25.570 -0.697 32.732 1.00 95.56 199 LEU A O 1
ATOM 1624 N N . LEU A 1 200 ? -25.724 -1.240 30.557 1.00 94.81 200 LEU A N 1
ATOM 1625 C CA . LEU A 1 200 ? -27.029 -0.634 30.303 1.00 94.81 200 LEU A CA 1
ATOM 1626 C C . LEU A 1 200 ? -28.173 -1.652 30.363 1.00 94.81 200 LEU A C 1
ATOM 1628 O O . LEU A 1 200 ? -29.264 -1.366 29.880 1.00 94.81 200 LEU A O 1
ATOM 1632 N N . ALA A 1 201 ? -27.966 -2.829 30.958 1.00 93.12 201 ALA A N 1
ATOM 1633 C CA . ALA A 1 201 ? -28.971 -3.893 30.963 1.00 93.12 201 ALA A CA 1
ATOM 1634 C C . ALA A 1 201 ? -30.317 -3.454 31.578 1.00 93.12 201 ALA A C 1
ATOM 1636 O O . ALA A 1 201 ? -31.371 -3.885 31.118 1.00 93.12 201 ALA A O 1
ATOM 1637 N N . GLN A 1 202 ? -30.296 -2.559 32.574 1.00 94.88 202 GLN A N 1
ATOM 1638 C CA . GLN A 1 202 ? -31.509 -1.998 33.187 1.00 94.88 202 GLN A CA 1
ATOM 1639 C C . GLN A 1 202 ? -32.247 -1.003 32.273 1.00 94.88 202 GLN A C 1
ATOM 1641 O O . GLN A 1 202 ? -33.441 -0.778 32.446 1.00 94.88 202 GLN A O 1
ATOM 1646 N N . GLU A 1 203 ? -31.550 -0.425 31.296 1.00 93.12 203 GLU A N 1
ATOM 1647 C CA . GLU A 1 203 ? -32.064 0.556 30.333 1.00 93.12 203 GLU A CA 1
ATOM 1648 C C . GLU A 1 203 ? -32.289 -0.073 28.946 1.00 93.12 203 GLU A C 1
ATOM 1650 O O . GLU A 1 203 ? -32.204 0.614 27.929 1.00 93.12 203 GLU A O 1
ATOM 1655 N N . GLU A 1 204 ? -32.543 -1.388 28.904 1.00 88.31 204 GLU A N 1
ATOM 1656 C CA . GLU A 1 204 ? -32.742 -2.168 27.670 1.00 88.31 204 GLU A CA 1
ATOM 1657 C C . GLU A 1 204 ? -31.513 -2.154 26.727 1.00 88.31 204 GLU A C 1
ATOM 1659 O O . GLU A 1 204 ? -31.616 -2.248 25.497 1.00 88.31 204 GLU A O 1
ATOM 1664 N N . GLY A 1 205 ? -30.316 -2.044 27.312 1.00 88.81 205 GLY A N 1
ATOM 1665 C CA . GLY A 1 205 ? -29.042 -1.983 26.603 1.00 88.81 205 GLY A CA 1
ATOM 1666 C C . GLY A 1 205 ? -28.821 -0.653 25.881 1.00 88.81 205 GLY A C 1
ATOM 1667 O O . GLY A 1 205 ? -29.577 0.311 26.006 1.00 88.81 205 GLY A O 1
ATOM 1668 N N . VAL A 1 206 ? -27.782 -0.594 25.048 1.00 90.12 206 VAL A N 1
ATOM 1669 C CA . VAL A 1 206 ? -27.514 0.586 24.207 1.00 90.12 206 VAL A CA 1
ATOM 1670 C C . VAL A 1 206 ? -28.681 0.828 23.234 1.00 90.12 206 VAL A C 1
ATOM 1672 O O . VAL A 1 206 ? -28.909 1.948 22.794 1.00 90.12 206 VAL A O 1
ATOM 1675 N N . CYS A 1 207 ? -29.440 -0.210 22.875 1.00 90.25 207 CYS A N 1
ATOM 1676 C CA . CYS A 1 207 ? -30.555 -0.071 21.947 1.00 90.25 207 CYS A CA 1
ATOM 1677 C C . CYS A 1 207 ? -31.717 0.756 22.503 1.00 90.25 207 CYS A C 1
ATOM 1679 O O . CYS A 1 207 ? -32.089 1.769 21.903 1.00 90.25 207 CYS A O 1
ATOM 1681 N N . GLY A 1 208 ? -32.268 0.330 23.643 1.00 88.94 208 GLY A N 1
ATOM 1682 C CA . GLY A 1 208 ? -33.411 1.006 24.244 1.00 88.94 208 GLY A CA 1
ATOM 1683 C C . GLY A 1 208 ? -33.027 2.371 24.796 1.00 88.94 208 GLY A C 1
ATOM 1684 O O . GLY A 1 208 ? -33.738 3.347 24.556 1.00 88.94 208 GLY A O 1
ATOM 1685 N N . LYS A 1 209 ? -31.831 2.498 25.389 1.00 91.19 209 LYS A N 1
ATOM 1686 C CA . LYS A 1 209 ? -31.331 3.782 25.901 1.00 91.19 209 LYS A CA 1
ATOM 1687 C C . LYS A 1 209 ? -31.270 4.890 24.845 1.00 91.19 209 LYS A C 1
ATOM 1689 O O . LYS A 1 209 ? -31.576 6.041 25.153 1.00 91.19 209 LYS A O 1
ATOM 1694 N N . PHE A 1 210 ? -30.868 4.568 23.615 1.00 89.06 210 PHE A N 1
ATOM 1695 C CA . PHE A 1 210 ? -30.748 5.548 22.528 1.00 89.06 210 PHE A CA 1
ATOM 1696 C C . PHE A 1 210 ? -31.949 5.566 21.570 1.00 89.06 210 PHE A C 1
ATOM 1698 O O . PHE A 1 210 ? -31.925 6.332 20.608 1.00 89.06 210 PHE A O 1
ATOM 1705 N N . ASN A 1 211 ? -32.989 4.758 21.819 1.00 89.06 211 ASN A N 1
ATOM 1706 C CA . ASN A 1 211 ? -34.162 4.612 20.947 1.00 89.06 211 ASN A CA 1
ATOM 1707 C C . ASN A 1 211 ? -33.770 4.398 19.466 1.00 89.06 211 ASN A C 1
ATOM 1709 O O . ASN A 1 211 ? -34.275 5.053 18.551 1.00 89.06 211 ASN A O 1
ATOM 1713 N N . LEU A 1 212 ? -32.783 3.524 19.239 1.00 87.25 212 LEU A N 1
ATOM 1714 C CA . LEU A 1 212 ? -32.266 3.215 17.905 1.00 87.25 212 LEU A CA 1
ATOM 1715 C C . LEU A 1 212 ? -33.129 2.132 17.251 1.00 87.25 212 LEU A C 1
ATOM 1717 O O . LEU A 1 212 ? -33.321 1.062 17.817 1.00 87.25 212 LEU A O 1
ATOM 1721 N N . THR A 1 213 ? -33.570 2.350 16.010 1.00 82.50 213 THR A N 1
ATOM 1722 C CA . THR A 1 213 ? -34.288 1.316 15.238 1.00 82.50 213 THR A CA 1
ATOM 1723 C C . THR A 1 213 ? -33.355 0.237 14.676 1.00 82.50 213 THR A C 1
ATOM 1725 O O . THR A 1 213 ? -33.786 -0.881 14.415 1.00 82.50 213 THR A O 1
ATOM 1728 N N . ASN A 1 214 ? -32.063 0.546 14.511 1.00 83.94 214 ASN A N 1
ATOM 1729 C CA . ASN A 1 214 ? -31.062 -0.338 13.906 1.00 83.94 214 ASN A CA 1
ATOM 1730 C C . ASN A 1 214 ? -30.070 -0.871 14.951 1.00 83.94 214 ASN A C 1
ATOM 1732 O O . ASN A 1 214 ? -28.912 -0.457 14.985 1.00 83.94 214 ASN A O 1
ATOM 1736 N N . CYS A 1 215 ? -30.507 -1.789 15.812 1.00 83.12 215 CYS A N 1
ATOM 1737 C CA . CYS A 1 215 ? -29.660 -2.311 16.895 1.00 83.12 215 CYS A CA 1
ATOM 1738 C C . CYS A 1 215 ? -28.863 -3.569 16.581 1.00 83.12 215 CYS A C 1
ATOM 1740 O O . CYS A 1 215 ? -27.898 -3.862 17.282 1.00 83.12 215 CYS A O 1
ATOM 1742 N N . CYS A 1 216 ? -29.214 -4.277 15.514 1.00 80.81 216 CYS A N 1
ATOM 1743 C CA . CYS A 1 216 ? -28.565 -5.525 15.122 1.00 80.81 216 CYS A CA 1
ATOM 1744 C C . CYS A 1 216 ? -27.695 -5.309 13.881 1.00 80.81 216 CYS A C 1
ATOM 1746 O O . CYS A 1 216 ? -27.888 -5.955 12.854 1.00 80.81 216 CYS A O 1
ATOM 1748 N N . LEU A 1 217 ? -26.769 -4.350 13.952 1.00 83.31 217 LEU A N 1
ATOM 1749 C CA . LEU A 1 217 ? -25.830 -4.099 12.862 1.00 83.31 217 LEU A CA 1
ATOM 1750 C C . LEU A 1 217 ? -24.730 -5.161 12.883 1.00 83.31 217 LEU A C 1
ATOM 1752 O O . LEU A 1 217 ? -23.827 -5.126 13.719 1.00 83.31 217 LEU A O 1
ATOM 1756 N N . GLU A 1 218 ? -24.804 -6.101 11.945 1.00 85.00 218 GLU A N 1
ATOM 1757 C CA . GLU A 1 218 ? -23.728 -7.055 11.720 1.00 85.00 218 GLU A CA 1
ATOM 1758 C C . GLU A 1 218 ? -22.610 -6.398 10.902 1.00 85.00 218 GLU A C 1
ATOM 1760 O O . GLU A 1 218 ? -22.782 -6.018 9.744 1.00 85.00 218 GLU A O 1
ATOM 1765 N N . ILE A 1 219 ? -21.432 -6.270 11.509 1.00 89.50 219 ILE A N 1
ATOM 1766 C CA . ILE A 1 219 ? -20.213 -5.915 10.778 1.00 89.50 219 ILE A CA 1
ATOM 1767 C C . ILE A 1 219 ? -19.691 -7.185 10.120 1.00 89.50 219 ILE A C 1
ATOM 1769 O O . ILE A 1 219 ? -19.152 -8.038 10.815 1.00 89.50 219 ILE A O 1
ATOM 1773 N N . ASP A 1 220 ? -19.825 -7.303 8.805 1.00 89.06 220 ASP A N 1
ATOM 1774 C CA . ASP A 1 220 ? -19.308 -8.420 8.014 1.00 89.06 220 ASP A CA 1
ATOM 1775 C C . ASP A 1 220 ? -17.776 -8.579 8.108 1.00 89.06 220 ASP A C 1
ATOM 1777 O O . ASP A 1 220 ? -17.024 -7.609 8.020 1.00 89.06 220 ASP A O 1
ATOM 1781 N N . ASP A 1 221 ? -17.278 -9.820 8.191 1.00 88.75 221 ASP A N 1
ATOM 1782 C CA . ASP A 1 221 ? -15.838 -10.106 8.104 1.00 88.75 221 ASP A CA 1
ATOM 1783 C C . ASP A 1 221 ? -15.502 -10.479 6.666 1.00 88.75 221 ASP A C 1
ATOM 1785 O O . ASP A 1 221 ? -15.578 -11.636 6.250 1.00 88.75 221 ASP A O 1
ATOM 1789 N N . LYS A 1 222 ? -15.132 -9.463 5.888 1.00 93.81 222 LYS A N 1
ATOM 1790 C CA . LYS A 1 222 ? -14.658 -9.653 4.515 1.00 93.81 222 LYS A CA 1
ATOM 1791 C C . LYS A 1 222 ? -13.144 -9.877 4.446 1.00 93.81 222 LYS A C 1
ATOM 1793 O O . LYS A 1 222 ? -12.595 -9.947 3.348 1.00 93.81 222 LYS A O 1
ATOM 1798 N N . GLY A 1 223 ? -12.457 -10.043 5.582 1.00 93.44 223 GLY A N 1
ATOM 1799 C CA . GLY A 1 223 ? -11.005 -10.216 5.619 1.00 93.44 223 GLY A CA 1
ATOM 1800 C C . GLY A 1 223 ? -10.521 -11.425 4.810 1.00 93.44 223 GLY A C 1
ATOM 1801 O O . GLY A 1 223 ? -9.506 -11.336 4.121 1.00 93.44 223 GLY A O 1
ATOM 1802 N N . LYS A 1 224 ? -11.270 -12.538 4.823 1.00 92.69 224 LYS A N 1
ATOM 1803 C CA . LYS A 1 224 ? -10.972 -13.727 3.997 1.00 92.69 224 LYS A CA 1
ATOM 1804 C C . LYS A 1 224 ? -11.134 -13.455 2.501 1.00 92.69 224 LYS A C 1
ATOM 1806 O O . LYS A 1 224 ? -10.238 -13.776 1.732 1.00 92.69 224 LYS A O 1
ATOM 1811 N N . VAL A 1 225 ? -12.225 -12.796 2.112 1.00 95.69 225 VAL A N 1
ATOM 1812 C CA . VAL A 1 225 ? -12.500 -12.439 0.710 1.00 95.69 225 VAL A CA 1
ATOM 1813 C C . VAL A 1 225 ? -11.405 -11.523 0.162 1.00 95.69 225 VAL A C 1
ATOM 1815 O O . VAL A 1 225 ? -10.904 -11.750 -0.936 1.00 95.69 225 VAL A O 1
ATOM 1818 N N . ILE A 1 226 ? -10.973 -10.528 0.946 1.00 95.81 226 ILE A N 1
ATOM 1819 C CA . ILE A 1 226 ? -9.869 -9.641 0.554 1.00 95.81 226 ILE A CA 1
ATOM 1820 C C . ILE A 1 226 ? -8.586 -10.453 0.343 1.00 95.81 226 ILE A C 1
ATOM 1822 O O . ILE A 1 226 ? -7.941 -10.283 -0.686 1.00 95.81 226 ILE A O 1
ATOM 1826 N N . LYS A 1 227 ? -8.254 -11.378 1.254 1.00 94.56 227 LYS A N 1
ATOM 1827 C CA . LYS A 1 227 ? -7.078 -12.257 1.117 1.00 94.56 227 LYS A CA 1
ATOM 1828 C C . LYS A 1 227 ? -7.136 -13.153 -0.125 1.00 94.56 227 LYS A C 1
ATOM 1830 O O . LYS A 1 227 ? -6.115 -13.393 -0.761 1.00 94.56 227 LYS A O 1
ATOM 1835 N N . GLU A 1 228 ? -8.313 -13.653 -0.487 1.00 96.69 228 GLU A N 1
ATOM 1836 C CA . GLU A 1 228 ? -8.489 -14.447 -1.709 1.00 96.69 228 GLU A CA 1
ATOM 1837 C C . GLU A 1 228 ? -8.285 -13.604 -2.974 1.00 96.69 228 GLU A C 1
ATOM 1839 O O . GLU A 1 228 ? -7.656 -14.058 -3.932 1.00 96.69 228 GLU A O 1
ATOM 1844 N N . ILE A 1 229 ? -8.792 -12.368 -2.984 1.00 96.81 229 ILE A N 1
ATOM 1845 C CA . ILE A 1 229 ? -8.600 -11.429 -4.096 1.00 96.81 229 ILE A CA 1
ATOM 1846 C C . ILE A 1 229 ? -7.122 -11.051 -4.221 1.00 96.81 229 ILE A C 1
ATOM 1848 O O . ILE A 1 229 ? -6.570 -11.110 -5.320 1.00 96.81 229 ILE A O 1
ATOM 1852 N N . THR A 1 230 ? -6.460 -10.710 -3.116 1.00 96.75 230 THR A N 1
ATOM 1853 C CA . THR A 1 230 ? -5.041 -10.333 -3.132 1.00 96.75 230 THR A CA 1
ATOM 1854 C C . THR A 1 230 ? -4.149 -11.497 -3.558 1.00 96.75 230 THR A C 1
ATOM 1856 O O . THR A 1 230 ? -3.232 -11.286 -4.348 1.00 96.75 230 THR A O 1
ATOM 1859 N N . ALA A 1 231 ? -4.461 -12.735 -3.157 1.00 95.88 231 ALA A N 1
ATOM 1860 C CA . ALA A 1 231 ? -3.759 -13.928 -3.635 1.00 95.88 231 ALA A CA 1
ATOM 1861 C C . ALA A 1 231 ? -3.894 -14.119 -5.158 1.00 95.88 231 ALA A C 1
ATOM 1863 O O . ALA A 1 231 ? -2.924 -14.473 -5.831 1.00 95.88 231 ALA A O 1
ATOM 1864 N N . LYS A 1 232 ? -5.079 -13.849 -5.726 1.00 96.69 232 LYS A N 1
ATOM 1865 C CA . LYS A 1 232 ? -5.286 -13.873 -7.185 1.00 96.69 232 LYS A CA 1
ATOM 1866 C C . LYS A 1 232 ? -4.477 -12.782 -7.889 1.00 96.69 232 LYS A C 1
ATOM 1868 O O . LYS A 1 232 ? -3.840 -13.077 -8.895 1.00 96.69 232 LYS A O 1
ATOM 1873 N N . ILE A 1 233 ? -4.467 -11.558 -7.354 1.00 95.81 233 ILE A N 1
ATOM 1874 C CA . ILE A 1 233 ? -3.678 -10.437 -7.897 1.00 95.81 233 ILE A CA 1
ATOM 1875 C C . ILE A 1 233 ? -2.190 -10.790 -7.899 1.00 95.81 233 ILE A C 1
ATOM 1877 O O . ILE A 1 233 ? -1.531 -10.661 -8.928 1.00 95.81 233 ILE A O 1
ATOM 1881 N N . GLN A 1 234 ? -1.680 -11.302 -6.779 1.00 93.81 234 GLN A N 1
ATOM 1882 C CA . GLN A 1 234 ? -0.280 -11.689 -6.648 1.00 93.81 234 GLN A CA 1
ATOM 1883 C C . GLN A 1 234 ? 0.097 -12.789 -7.645 1.00 93.81 234 GLN A C 1
ATOM 1885 O O . GLN A 1 234 ? 1.129 -12.697 -8.300 1.00 93.81 234 GLN A O 1
ATOM 1890 N N . LYS A 1 235 ? -0.765 -13.797 -7.823 1.00 93.62 235 LYS A N 1
ATOM 1891 C CA . LYS A 1 235 ? -0.541 -14.873 -8.798 1.00 93.62 235 LYS A CA 1
ATOM 1892 C C . LYS A 1 235 ? -0.505 -14.367 -10.244 1.00 93.62 235 LYS A C 1
ATOM 1894 O O . LYS A 1 235 ? 0.221 -14.933 -11.053 1.00 93.62 235 LYS A O 1
ATOM 1899 N N . LEU A 1 236 ? -1.298 -13.347 -10.575 1.00 94.00 236 LEU A N 1
ATOM 1900 C CA . LEU A 1 236 ? -1.335 -12.762 -11.918 1.00 94.00 236 LEU A CA 1
ATOM 1901 C C . LEU A 1 236 ? -0.129 -11.866 -12.205 1.00 94.00 236 LEU A C 1
ATOM 1903 O O . LEU A 1 236 ? 0.348 -11.843 -13.335 1.00 94.00 236 LEU A O 1
ATOM 1907 N N . ALA A 1 237 ? 0.327 -11.112 -11.208 1.00 90.69 237 ALA A N 1
ATOM 1908 C CA . ALA A 1 237 ? 1.373 -10.116 -11.395 1.00 90.69 237 ALA A CA 1
ATOM 1909 C C . ALA A 1 237 ? 2.795 -10.647 -11.158 1.00 90.69 237 ALA A C 1
ATOM 1911 O O . ALA A 1 237 ? 3.753 -9.993 -11.559 1.00 90.69 237 ALA A O 1
ATOM 1912 N N . HIS A 1 238 ? 2.937 -11.811 -10.518 1.00 90.00 238 HIS A N 1
ATOM 1913 C CA . HIS A 1 238 ? 4.240 -12.399 -10.229 1.00 90.00 238 HIS A CA 1
ATOM 1914 C C . HIS A 1 238 ? 4.975 -12.820 -11.504 1.00 90.00 238 HIS A C 1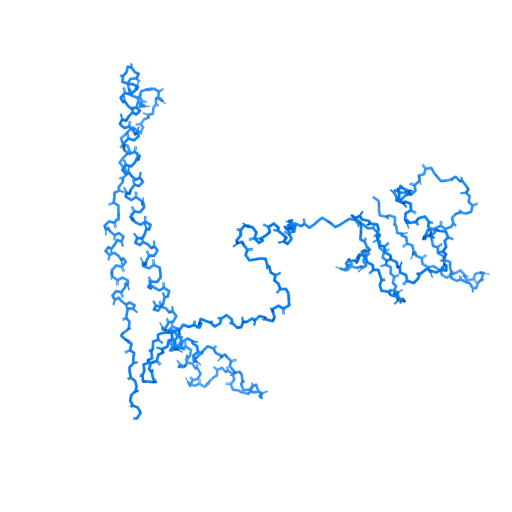
ATOM 1916 O O . HIS A 1 238 ? 4.478 -13.644 -12.279 1.00 90.00 238 HIS A O 1
ATOM 1922 N N . ILE A 1 239 ? 6.192 -12.305 -11.676 1.00 86.69 239 ILE A N 1
ATOM 1923 C CA . ILE A 1 239 ? 7.103 -12.692 -12.746 1.00 86.69 239 ILE A CA 1
ATOM 1924 C C . ILE A 1 239 ? 8.366 -13.266 -12.087 1.00 86.69 239 ILE A C 1
ATOM 1926 O O . ILE A 1 239 ? 8.974 -12.622 -11.234 1.00 86.69 239 ILE A O 1
ATOM 1930 N N . PRO A 1 240 ? 8.793 -14.492 -12.435 1.00 84.94 240 PRO A N 1
ATOM 1931 C CA . PRO A 1 240 ? 10.023 -15.034 -11.876 1.00 84.94 240 PRO A CA 1
ATOM 1932 C C . PRO A 1 240 ? 11.216 -14.180 -12.318 1.00 84.94 240 PRO A C 1
ATOM 1934 O O . PRO A 1 240 ? 11.262 -13.715 -13.461 1.00 84.94 240 PRO A O 1
ATOM 1937 N N . VAL A 1 241 ? 12.196 -14.015 -11.424 1.00 85.19 241 VAL A N 1
ATOM 1938 C CA . VAL A 1 241 ? 13.435 -13.282 -11.721 1.00 85.19 241 VAL A CA 1
ATOM 1939 C C . VAL A 1 241 ? 14.051 -13.844 -12.996 1.00 85.19 241 VAL A C 1
ATOM 1941 O O . VAL A 1 241 ? 14.347 -15.039 -13.096 1.00 85.19 241 VAL A O 1
ATOM 1944 N N . GLN A 1 242 ? 14.228 -12.974 -13.986 1.00 82.62 242 GLN A N 1
ATOM 1945 C CA . GLN A 1 242 ? 14.793 -13.374 -15.263 1.00 82.62 242 GLN A CA 1
ATOM 1946 C C . GLN A 1 242 ? 16.293 -13.601 -15.085 1.00 82.62 242 GLN A C 1
ATOM 1948 O O . GLN A 1 242 ? 16.980 -12.808 -14.440 1.00 82.62 242 GLN A O 1
ATOM 1953 N N . THR A 1 243 ? 16.811 -14.690 -15.651 1.00 84.38 243 THR A N 1
ATOM 1954 C CA . THR A 1 243 ? 18.254 -14.936 -15.692 1.00 84.38 243 THR A CA 1
ATOM 1955 C C . THR A 1 243 ? 18.732 -14.865 -17.128 1.00 84.38 243 THR A C 1
ATOM 1957 O O . THR A 1 243 ? 18.149 -15.489 -18.014 1.00 84.38 243 THR A O 1
ATOM 1960 N N . TRP A 1 244 ? 19.782 -14.085 -17.363 1.00 74.19 244 TRP A N 1
ATOM 1961 C CA . TRP A 1 244 ? 20.398 -13.970 -18.677 1.00 74.19 244 TRP A CA 1
ATOM 1962 C C . TRP A 1 244 ? 21.820 -14.513 -18.595 1.00 74.19 244 TRP A C 1
ATOM 1964 O O . TRP A 1 244 ? 22.650 -13.999 -17.847 1.00 74.19 244 TRP A O 1
ATOM 1974 N N . LYS A 1 245 ? 22.078 -15.599 -19.324 1.00 69.38 245 LYS A N 1
ATOM 1975 C CA . LYS A 1 245 ? 23.427 -16.114 -19.557 1.00 69.38 245 LYS A CA 1
ATOM 1976 C C . LYS A 1 245 ? 23.792 -15.682 -20.972 1.00 69.38 245 LYS A C 1
ATOM 1978 O O . LYS A 1 245 ? 23.172 -16.171 -21.913 1.00 69.38 245 LYS A O 1
ATOM 1983 N N . GLY A 1 246 ? 24.678 -14.692 -21.065 1.00 53.38 246 GLY A N 1
ATOM 1984 C CA . GLY A 1 246 ? 25.259 -14.257 -22.335 1.00 53.38 246 GLY A CA 1
ATOM 1985 C C . GLY A 1 246 ? 26.094 -15.348 -22.980 1.00 53.38 246 GLY A C 1
ATOM 1986 O O . GLY A 1 246 ? 26.584 -16.226 -22.232 1.00 53.38 246 GLY A O 1
#